Protein AF-A0A3M2G146-F1 (afdb_monomer_lite)

Secondary structure (DSSP, 8-state):
-------PPPPP----PPPPGGGG-B--SSTTTEESSSPPTT-EEEEEEEEETT--EEEEEEEE-GGGS-EEEE-EEEEE-SSEEEEEEEEE--SSEEEEEEEEEETT--EEEEETTEEESSPPPGGGSEEEETT----GGGGG--EEEE-GGGT----GGGSPPTTS-EETTEE-EE--TTPPPPPHHHHTT-EE----HHHHHHTHHHHHHTT--EEEEPP-EEESSSS--SEEEEEEE-TTT--HHHHHHHHHHHSSSSS--

pLDDT: mean 90.28, std 15.21, range [35.62, 98.62]

Structure (mmCIF, N/CA/C/O backbone):
data_AF-A0A3M2G146-F1
#
_entry.id   AF-A0A3M2G146-F1
#
loop_
_atom_site.group_PDB
_atom_site.id
_atom_site.type_symbol
_atom_site.label_atom_id
_atom_site.label_alt_id
_atom_site.label_comp_id
_atom_site.label_asym_id
_atom_site.label_entity_id
_atom_site.label_seq_id
_atom_site.pdbx_PDB_ins_code
_atom_site.Cartn_x
_atom_site.Cartn_y
_atom_site.Cartn_z
_atom_site.occupancy
_atom_site.B_iso_or_equiv
_atom_site.auth_seq_id
_atom_site.auth_comp_id
_atom_site.auth_asym_id
_atom_site.auth_atom_id
_atom_site.pdbx_PDB_model_num
ATOM 1 N N . MET A 1 1 ? 59.785 40.765 17.210 1.00 40.88 1 MET A N 1
ATOM 2 C CA . MET A 1 1 ? 58.833 39.646 17.055 1.00 40.88 1 MET A CA 1
ATOM 3 C C . MET A 1 1 ? 57.783 40.072 16.038 1.00 40.88 1 MET A C 1
ATOM 5 O O . MET A 1 1 ? 57.013 40.965 16.369 1.00 40.88 1 MET A O 1
ATOM 9 N N . PRO A 1 2 ? 57.810 39.574 14.790 1.00 36.84 2 PRO A N 1
ATOM 10 C CA . PRO A 1 2 ? 56.813 39.933 13.793 1.00 36.84 2 PRO A CA 1
ATOM 11 C C . PRO A 1 2 ? 55.576 39.032 13.904 1.00 36.84 2 PRO A C 1
ATOM 13 O O . PRO A 1 2 ? 55.667 37.846 14.211 1.00 36.84 2 PRO A O 1
ATOM 16 N N . CYS A 1 3 ? 54.428 39.664 13.692 1.00 35.62 3 CYS A N 1
ATOM 17 C CA . CYS A 1 3 ? 53.078 39.127 13.779 1.00 35.62 3 CYS A CA 1
ATOM 18 C C . CYS A 1 3 ? 52.844 38.040 12.712 1.00 35.62 3 CYS A C 1
ATOM 20 O O . CYS A 1 3 ? 53.035 38.298 11.525 1.00 35.62 3 CYS A O 1
ATOM 22 N N . LEU A 1 4 ? 52.445 36.834 13.129 1.00 38.00 4 LEU A N 1
ATOM 23 C CA . LEU A 1 4 ? 52.012 35.756 12.236 1.00 38.00 4 LEU A CA 1
ATOM 24 C C . LEU A 1 4 ? 50.604 36.074 11.717 1.00 38.00 4 LEU A C 1
ATOM 26 O O . LEU A 1 4 ? 49.629 36.020 12.465 1.00 38.00 4 LEU A O 1
ATOM 30 N N . THR A 1 5 ? 50.496 36.408 10.435 1.00 42.22 5 THR A N 1
ATOM 31 C CA . THR A 1 5 ? 49.223 36.525 9.722 1.00 42.22 5 THR A CA 1
ATOM 32 C C . THR A 1 5 ? 48.642 35.137 9.465 1.00 42.22 5 THR A C 1
ATOM 34 O O . THR A 1 5 ? 49.233 34.308 8.776 1.00 42.22 5 THR A O 1
ATOM 37 N N . PHE A 1 6 ? 47.461 34.885 10.024 1.00 35.84 6 PHE A N 1
ATOM 38 C CA . PHE A 1 6 ? 46.669 33.690 9.754 1.00 35.84 6 PHE A CA 1
ATOM 39 C C . PHE A 1 6 ? 46.060 33.820 8.349 1.00 35.84 6 PHE A C 1
ATOM 41 O O . PHE A 1 6 ? 45.216 34.684 8.117 1.00 35.84 6 PHE A O 1
ATOM 48 N N . ILE A 1 7 ? 46.509 32.999 7.398 1.00 43.56 7 ILE A N 1
ATOM 49 C CA . ILE A 1 7 ? 45.882 32.884 6.075 1.00 43.56 7 ILE A CA 1
ATOM 50 C C . ILE A 1 7 ? 44.809 31.792 6.195 1.00 43.56 7 ILE A C 1
ATOM 52 O O . ILE A 1 7 ? 45.167 30.644 6.469 1.00 43.56 7 ILE A O 1
ATOM 56 N N . PRO A 1 8 ? 43.508 32.097 6.041 1.00 41.12 8 PRO A N 1
ATOM 57 C CA . PRO A 1 8 ? 42.482 31.062 6.049 1.00 41.12 8 PRO A CA 1
ATOM 58 C C . PRO A 1 8 ? 42.647 30.147 4.822 1.00 41.12 8 PRO A C 1
ATOM 60 O O . PRO A 1 8 ? 43.054 30.620 3.756 1.00 41.12 8 PRO A O 1
ATOM 63 N N . PRO A 1 9 ? 42.344 28.841 4.939 1.00 41.19 9 PRO A N 1
ATOM 64 C CA . PRO A 1 9 ? 42.427 27.926 3.809 1.00 41.19 9 PRO A CA 1
ATOM 65 C C . PRO A 1 9 ? 41.456 28.366 2.707 1.00 41.19 9 PRO A C 1
ATOM 67 O O . PRO A 1 9 ? 40.337 28.802 2.982 1.00 41.19 9 PRO A O 1
ATOM 70 N N . SER A 1 10 ? 41.889 28.254 1.448 1.00 44.00 10 SER A N 1
ATOM 71 C CA . SER A 1 10 ? 41.046 28.539 0.285 1.00 44.00 10 SER A CA 1
ATOM 72 C C . SER A 1 10 ? 39.760 27.705 0.338 1.00 44.00 10 SER A C 1
ATOM 74 O O . SER A 1 10 ? 39.849 26.524 0.696 1.00 44.00 10 SER A O 1
ATOM 76 N N . PRO A 1 11 ? 38.595 28.240 -0.070 1.00 45.38 11 PRO A N 1
ATOM 77 C CA . PRO A 1 11 ? 37.377 27.447 -0.146 1.00 45.38 11 PRO A CA 1
ATOM 78 C C . PRO A 1 11 ? 37.616 26.251 -1.073 1.00 45.38 11 PRO A C 1
ATOM 80 O O . PRO A 1 11 ? 38.011 26.410 -2.231 1.00 45.38 11 PRO A O 1
ATOM 83 N N . GLN A 1 12 ? 37.437 25.047 -0.526 1.00 44.09 12 GLN A N 1
ATOM 84 C CA . GLN A 1 12 ? 37.507 23.800 -1.275 1.00 44.09 12 GLN A CA 1
ATOM 85 C C . GLN A 1 12 ? 36.579 23.915 -2.487 1.00 44.09 12 GLN A C 1
ATOM 87 O O . GLN A 1 12 ? 35.397 24.232 -2.345 1.00 44.09 12 GLN A O 1
ATOM 92 N N . ARG A 1 13 ? 37.121 23.686 -3.689 1.00 43.44 13 ARG A N 1
ATOM 93 C CA . ARG A 1 13 ? 36.307 23.545 -4.897 1.00 43.44 13 ARG A CA 1
ATOM 94 C C . ARG A 1 13 ? 35.299 22.432 -4.633 1.00 43.44 13 ARG A C 1
ATOM 96 O O . ARG A 1 13 ? 35.692 21.280 -4.468 1.00 43.44 13 ARG A O 1
ATOM 103 N N . VAL A 1 14 ? 34.016 22.776 -4.606 1.00 42.91 14 VAL A N 1
ATOM 104 C CA . VAL A 1 14 ? 32.939 21.795 -4.720 1.00 42.91 14 VAL A CA 1
ATOM 105 C C . VAL A 1 14 ? 33.124 21.137 -6.082 1.00 42.91 14 VAL A C 1
ATOM 107 O O . VAL A 1 14 ? 32.835 21.744 -7.116 1.00 42.91 14 VAL A O 1
ATOM 110 N N . ASN A 1 15 ? 33.696 19.933 -6.079 1.00 40.03 15 ASN A N 1
ATOM 111 C CA . ASN A 1 15 ? 33.812 19.090 -7.257 1.00 40.03 15 ASN A CA 1
ATOM 112 C C . ASN A 1 15 ? 32.382 18.789 -7.714 1.00 40.03 15 ASN A C 1
ATOM 114 O O . ASN A 1 15 ? 31.724 17.901 -7.179 1.00 40.03 15 ASN A O 1
ATOM 118 N N . HIS A 1 16 ? 31.882 19.557 -8.680 1.00 45.59 16 HIS A N 1
ATOM 119 C CA . HIS A 1 16 ? 30.722 19.160 -9.460 1.00 45.59 16 HIS A CA 1
ATOM 120 C C . HIS A 1 16 ? 31.194 17.991 -10.323 1.00 45.59 16 HIS A C 1
ATOM 122 O O . HIS A 1 16 ? 31.612 18.183 -11.464 1.00 45.59 16 HIS A O 1
ATOM 128 N N . MET A 1 17 ? 31.249 16.790 -9.738 1.00 48.72 17 MET A N 1
ATOM 129 C CA . MET A 1 17 ? 31.474 15.582 -10.517 1.00 48.72 17 MET A CA 1
ATOM 130 C C . MET A 1 17 ? 30.338 15.515 -11.529 1.00 48.72 17 MET A C 1
ATOM 132 O O . MET A 1 17 ? 29.168 15.461 -11.150 1.00 48.72 17 MET A O 1
ATOM 136 N N . ILE A 1 18 ? 30.690 15.579 -12.812 1.00 52.31 18 ILE A N 1
ATOM 137 C CA . ILE A 1 18 ? 29.763 15.258 -13.893 1.00 52.31 18 ILE A CA 1
ATOM 138 C C . ILE A 1 18 ? 29.182 13.880 -13.544 1.00 52.31 18 ILE A C 1
ATOM 140 O O . ILE A 1 18 ? 29.972 12.978 -13.246 1.00 52.31 18 ILE A O 1
ATOM 144 N N . PRO A 1 19 ? 27.848 13.706 -13.513 1.00 60.34 19 PRO A N 1
ATOM 145 C CA . PRO A 1 19 ? 27.266 12.405 -13.229 1.00 60.34 19 PRO A CA 1
ATOM 146 C C . PRO A 1 19 ? 27.853 11.393 -14.208 1.00 60.34 19 PRO A C 1
ATOM 148 O O . PRO A 1 19 ? 27.794 11.596 -15.422 1.00 60.34 19 PRO A O 1
ATOM 151 N N . THR A 1 20 ? 28.462 10.329 -13.692 1.00 82.69 20 THR A N 1
ATOM 152 C CA . THR A 1 20 ? 28.947 9.254 -14.550 1.00 82.69 20 THR A CA 1
ATOM 153 C C . THR A 1 20 ? 27.742 8.606 -15.236 1.00 82.69 20 THR A C 1
ATOM 155 O O . THR A 1 20 ? 26.632 8.620 -14.696 1.00 82.69 20 THR A O 1
ATOM 158 N N . TRP A 1 21 ? 27.919 8.070 -16.445 1.00 89.69 21 TRP A N 1
ATOM 159 C CA . TRP A 1 21 ? 26.802 7.531 -17.231 1.00 89.69 21 TRP A CA 1
ATOM 160 C C . TRP A 1 21 ? 26.033 6.431 -16.477 1.00 89.69 21 TRP A C 1
ATOM 162 O O . TRP A 1 21 ? 24.834 6.277 -16.690 1.00 89.69 21 TRP A O 1
ATOM 172 N N . GLN A 1 22 ? 26.662 5.728 -15.529 1.00 92.19 22 GLN A N 1
ATOM 173 C CA . GLN A 1 22 ? 25.999 4.736 -14.679 1.00 92.19 22 GLN A CA 1
ATOM 174 C C . GLN A 1 22 ? 24.835 5.333 -13.874 1.00 92.19 22 GLN A C 1
ATOM 176 O O . GLN A 1 22 ? 23.822 4.668 -13.693 1.00 92.19 22 GLN A O 1
ATOM 181 N N . ASN A 1 23 ? 24.928 6.601 -13.457 1.00 89.38 23 ASN A N 1
ATOM 182 C CA . ASN A 1 23 ? 23.860 7.292 -12.723 1.00 89.38 23 ASN A CA 1
ATOM 183 C C . ASN A 1 23 ? 22.650 7.639 -13.607 1.00 89.38 23 ASN A C 1
ATOM 185 O O . ASN A 1 23 ? 21.631 8.099 -13.101 1.00 89.38 23 ASN A O 1
ATOM 189 N N . SER A 1 24 ? 22.773 7.471 -14.926 1.00 93.50 24 SER A N 1
ATOM 190 C CA . SER A 1 24 ? 21.685 7.700 -15.879 1.00 93.50 24 SER A CA 1
ATOM 191 C C . SER A 1 24 ? 20.877 6.448 -16.200 1.00 93.50 24 SER A C 1
ATOM 193 O O . SER A 1 24 ? 19.801 6.573 -16.786 1.00 93.50 24 SER A O 1
ATOM 195 N N . LEU A 1 25 ? 21.387 5.268 -15.820 1.00 96.62 25 LEU A N 1
ATOM 196 C CA . LEU A 1 25 ? 20.684 4.002 -15.980 1.00 96.62 25 LEU A CA 1
ATOM 197 C C . LEU A 1 25 ? 19.412 4.019 -15.142 1.00 96.62 25 LEU A C 1
ATOM 199 O O . LEU A 1 25 ? 19.463 4.223 -13.928 1.00 96.62 25 LEU A O 1
ATOM 203 N N . HIS A 1 26 ? 18.274 3.798 -15.793 1.00 97.50 26 HIS A N 1
ATOM 204 C CA . HIS A 1 26 ? 16.996 3.720 -15.098 1.00 97.50 26 HIS A CA 1
ATOM 205 C C . HIS A 1 26 ? 16.034 2.766 -15.792 1.00 97.50 26 HIS A C 1
ATOM 207 O O . HIS A 1 26 ? 15.793 2.870 -16.997 1.00 97.50 26 HIS A O 1
ATOM 213 N N . SER A 1 27 ? 15.454 1.885 -14.989 1.00 97.94 27 SER A N 1
ATOM 214 C CA . SER A 1 27 ? 14.303 1.046 -15.302 1.00 97.94 27 SER A CA 1
ATOM 215 C C . SER A 1 27 ? 13.540 0.799 -13.999 1.00 97.94 27 SER A C 1
ATOM 217 O O . SER A 1 27 ? 14.151 0.757 -12.931 1.00 97.94 27 SER A O 1
ATOM 219 N N . ASP A 1 28 ? 12.220 0.667 -14.062 1.00 95.88 28 ASP A N 1
ATOM 220 C CA . ASP A 1 28 ? 11.374 0.345 -12.912 1.00 95.88 28 ASP A CA 1
ATOM 221 C C . ASP A 1 28 ? 10.089 -0.379 -13.362 1.00 95.88 28 ASP A C 1
ATOM 223 O O . ASP A 1 28 ? 9.921 -0.702 -14.536 1.00 95.88 28 ASP A O 1
ATOM 227 N N . GLY A 1 29 ? 9.184 -0.667 -12.422 1.00 92.69 29 GLY A N 1
ATOM 228 C CA . GLY A 1 29 ? 7.915 -1.354 -12.696 1.00 92.69 29 GLY A CA 1
ATOM 229 C C . GLY A 1 29 ? 6.771 -0.451 -13.178 1.00 92.69 29 GLY A C 1
ATOM 230 O O . GLY A 1 29 ? 5.620 -0.886 -13.185 1.00 92.69 29 GLY A O 1
ATOM 231 N N . THR A 1 30 ? 7.028 0.817 -13.510 1.00 93.69 30 THR A N 1
ATOM 232 C CA . THR A 1 30 ? 5.987 1.728 -14.012 1.00 93.69 30 THR A CA 1
ATOM 233 C C . THR A 1 30 ? 5.671 1.457 -15.481 1.00 93.69 30 THR A C 1
ATOM 235 O O . THR A 1 30 ? 6.476 0.887 -16.214 1.00 93.69 30 THR A O 1
ATOM 238 N N . SER A 1 31 ? 4.521 1.950 -15.954 1.00 93.88 31 SER A N 1
ATOM 239 C CA . SER A 1 31 ? 4.095 1.799 -17.358 1.00 93.88 31 SER A CA 1
ATOM 240 C C . SER A 1 31 ? 5.032 2.460 -18.371 1.00 93.88 31 SER A C 1
ATOM 242 O O . SER A 1 31 ? 4.944 2.196 -19.571 1.00 93.88 31 SER A O 1
ATOM 244 N N . LEU A 1 32 ? 5.937 3.325 -17.905 1.00 95.62 32 LEU A N 1
ATOM 245 C CA . LEU A 1 32 ? 6.963 3.928 -18.741 1.00 95.62 32 LEU A CA 1
ATOM 246 C C . LEU A 1 32 ? 8.051 2.913 -19.127 1.00 95.62 32 LEU A C 1
ATOM 248 O O . LEU A 1 32 ? 8.561 2.982 -20.246 1.00 95.62 32 LEU A O 1
ATOM 252 N N . PHE A 1 33 ? 8.374 1.972 -18.233 1.00 97.44 33 PHE A N 1
ATOM 253 C CA . PHE A 1 33 ? 9.481 1.023 -18.384 1.00 97.44 33 PHE A CA 1
ATOM 254 C C . PHE A 1 33 ? 9.047 -0.436 -18.518 1.00 97.44 33 PHE A C 1
ATOM 256 O O . PHE A 1 33 ? 9.830 -1.239 -19.014 1.00 97.44 33 PHE A O 1
ATOM 263 N N . LEU A 1 34 ? 7.821 -0.775 -18.129 1.00 96.94 34 LEU A N 1
ATOM 264 C CA . LEU A 1 34 ? 7.294 -2.131 -18.175 1.00 96.94 34 LEU A CA 1
ATOM 265 C C . LEU A 1 34 ? 5.863 -2.109 -18.716 1.00 96.94 34 LEU A C 1
ATOM 267 O O . LEU A 1 34 ? 5.025 -1.364 -18.216 1.00 96.94 34 LEU A O 1
ATOM 271 N N . SER A 1 35 ? 5.572 -2.899 -19.750 1.00 96.56 35 SER A N 1
ATOM 272 C CA . SER A 1 35 ? 4.235 -2.953 -20.350 1.00 96.56 35 SER A CA 1
ATOM 273 C C . SER A 1 35 ? 3.904 -4.351 -20.886 1.00 96.56 35 SER A C 1
ATOM 275 O O . SER A 1 35 ? 4.727 -4.904 -21.613 1.00 96.56 35 SER A O 1
ATOM 277 N N . PRO A 1 36 ? 2.719 -4.913 -20.579 1.00 95.25 36 PRO A N 1
ATOM 278 C CA . PRO A 1 36 ? 1.695 -4.368 -19.679 1.00 95.25 36 PRO A CA 1
ATOM 279 C C . PRO A 1 36 ? 2.118 -4.440 -18.197 1.00 95.25 36 PRO A C 1
ATOM 281 O O . PRO A 1 36 ? 2.906 -5.295 -17.816 1.00 95.25 36 PRO A O 1
ATOM 284 N N . ASN A 1 37 ? 1.575 -3.562 -17.341 1.00 90.06 37 ASN A N 1
ATOM 285 C CA . ASN A 1 37 ? 1.919 -3.503 -15.905 1.00 90.06 37 ASN A CA 1
ATOM 286 C C . ASN A 1 37 ? 1.415 -4.705 -15.088 1.00 90.06 37 ASN A C 1
ATOM 288 O O . ASN A 1 37 ? 1.929 -4.967 -14.003 1.00 90.06 37 ASN A O 1
ATOM 292 N N . TYR A 1 38 ? 0.393 -5.403 -15.590 1.00 91.81 38 TYR A N 1
ATOM 293 C CA . TYR A 1 38 ? -0.236 -6.564 -14.951 1.00 91.81 38 TYR A CA 1
ATOM 294 C C . TYR A 1 38 ? -0.350 -7.716 -15.958 1.00 91.81 38 TYR A C 1
ATOM 296 O O . TYR A 1 38 ? -1.459 -8.056 -16.381 1.00 91.81 38 TYR A O 1
ATOM 304 N N . PRO A 1 39 ? 0.791 -8.261 -16.407 1.00 95.81 39 PRO A N 1
ATOM 305 C CA . PRO A 1 39 ? 0.821 -9.267 -17.457 1.00 95.81 39 PRO A CA 1
ATOM 306 C C . PRO A 1 39 ? 0.248 -10.603 -16.979 1.00 95.81 39 PRO A C 1
ATOM 308 O O . PRO A 1 39 ? 0.295 -10.935 -15.791 1.00 95.81 39 PRO A O 1
ATOM 311 N N . GLN A 1 40 ? -0.275 -11.389 -17.912 1.00 96.56 40 GLN A N 1
ATOM 312 C CA . GLN A 1 40 ? -0.705 -12.766 -17.676 1.00 96.56 40 GLN A CA 1
ATOM 313 C C . GLN A 1 40 ? 0.417 -13.764 -17.979 1.00 96.56 40 GLN A C 1
ATOM 315 O O . GLN A 1 40 ? 1.392 -13.461 -18.668 1.00 96.56 40 GLN A O 1
ATOM 320 N N . LEU A 1 41 ? 0.284 -14.981 -17.446 1.00 96.12 41 LEU A N 1
ATOM 321 C CA . LEU A 1 41 ? 1.220 -16.061 -17.751 1.00 96.12 41 LEU A CA 1
ATOM 322 C C . LEU A 1 41 ? 1.181 -16.364 -19.256 1.00 96.12 41 LEU A C 1
ATOM 324 O O . LEU A 1 41 ? 0.105 -16.515 -19.835 1.00 96.12 41 LEU A O 1
ATOM 328 N N . GLY A 1 42 ? 2.355 -16.471 -19.870 1.00 95.25 42 GLY A N 1
ATOM 329 C CA . GLY A 1 42 ? 2.519 -16.703 -21.299 1.00 95.25 42 GLY A CA 1
ATOM 330 C C . GLY A 1 42 ? 2.423 -15.448 -22.168 1.00 95.25 42 GLY A C 1
ATOM 331 O O . GLY A 1 42 ? 2.566 -15.582 -23.380 1.00 95.25 42 GLY A O 1
ATOM 332 N N . GLU A 1 43 ? 2.205 -14.254 -21.611 1.00 96.75 43 GLU A N 1
ATOM 333 C CA . GLU A 1 43 ? 2.283 -12.999 -22.370 1.00 96.75 43 GLU A CA 1
ATOM 334 C C . GLU A 1 43 ? 3.733 -12.540 -22.570 1.00 96.75 43 GLU A C 1
ATOM 336 O O . GLU A 1 43 ? 4.628 -12.871 -21.786 1.00 96.75 43 GLU A O 1
ATOM 341 N N . ASP A 1 44 ? 3.952 -11.761 -23.629 1.00 97.12 44 ASP A N 1
ATOM 342 C CA . ASP A 1 44 ? 5.187 -11.006 -23.820 1.00 97.12 44 ASP A CA 1
ATOM 343 C C . ASP A 1 44 ? 5.085 -9.669 -23.078 1.00 97.12 44 ASP A C 1
ATOM 345 O O . ASP A 1 44 ? 4.081 -8.960 -23.171 1.00 97.12 44 ASP A O 1
ATOM 349 N N . VAL A 1 45 ? 6.140 -9.319 -22.344 1.00 97.88 45 VAL A N 1
ATOM 350 C CA . VAL A 1 45 ? 6.250 -8.061 -21.604 1.00 97.88 45 VAL A CA 1
ATOM 351 C C . VAL A 1 45 ? 7.391 -7.246 -22.170 1.00 97.88 45 VAL A C 1
ATOM 353 O O . VAL A 1 45 ? 8.543 -7.680 -22.177 1.00 97.88 45 VAL A O 1
ATOM 356 N N . THR A 1 46 ? 7.082 -6.034 -22.611 1.00 98.31 46 THR A N 1
ATOM 357 C CA . THR A 1 46 ? 8.093 -5.056 -22.988 1.00 98.31 46 THR A CA 1
ATOM 358 C C . THR A 1 46 ? 8.756 -4.508 -21.732 1.00 98.31 46 THR A C 1
ATOM 360 O O . THR A 1 46 ? 8.090 -3.900 -20.893 1.00 98.31 46 THR A O 1
ATOM 363 N N . VAL A 1 47 ? 10.077 -4.648 -21.642 1.00 98.38 47 VAL A N 1
ATOM 364 C CA . VAL A 1 47 ? 10.904 -3.954 -20.651 1.00 98.38 47 VAL A CA 1
ATOM 365 C C . VAL A 1 47 ? 11.771 -2.910 -21.337 1.00 98.38 47 VAL A C 1
ATOM 367 O O . VAL A 1 47 ? 12.272 -3.126 -22.444 1.00 98.38 47 VAL A O 1
ATOM 370 N N . LYS A 1 48 ? 11.965 -1.771 -20.675 1.00 98.44 48 LYS A N 1
ATOM 371 C CA . LYS A 1 48 ? 12.768 -0.661 -21.185 1.00 98.44 48 LYS A CA 1
ATOM 372 C C . LYS A 1 48 ? 13.844 -0.245 -20.203 1.00 98.44 48 LYS A C 1
ATOM 374 O O . LYS A 1 48 ? 13.690 -0.369 -18.989 1.00 98.44 48 LYS A O 1
ATOM 379 N N . LEU A 1 49 ? 14.909 0.315 -20.753 1.00 98.50 49 LEU A N 1
ATOM 380 C CA . LEU A 1 49 ? 16.007 0.931 -20.025 1.00 98.50 49 LEU A CA 1
ATOM 381 C C . LEU A 1 49 ? 16.298 2.280 -20.674 1.00 98.50 49 LEU A C 1
ATOM 383 O O . LEU A 1 49 ? 16.367 2.365 -21.899 1.00 98.50 49 LEU A O 1
ATOM 387 N N . ARG A 1 50 ? 16.496 3.325 -19.871 1.00 97.56 50 ARG A N 1
ATOM 388 C CA . ARG A 1 50 ? 17.093 4.573 -20.364 1.00 97.56 50 ARG A CA 1
ATOM 389 C C . ARG A 1 50 ? 18.525 4.723 -19.872 1.00 97.56 50 ARG A C 1
ATOM 391 O O . ARG A 1 50 ? 18.852 4.273 -18.776 1.00 97.56 50 ARG A O 1
ATOM 398 N N . VAL A 1 51 ? 19.344 5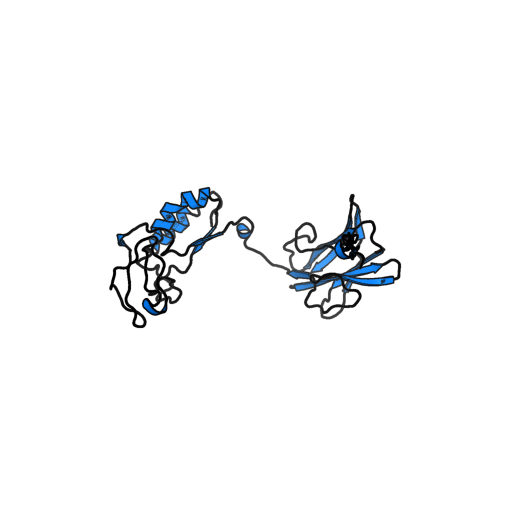.393 -20.672 1.00 97.06 51 VAL A N 1
ATOM 399 C CA . VAL A 1 51 ? 20.740 5.744 -20.379 1.00 97.06 51 VAL A CA 1
ATOM 400 C C . VAL A 1 51 ? 21.069 7.067 -21.082 1.00 97.06 51 VAL A C 1
ATOM 402 O O . VAL A 1 51 ? 20.429 7.404 -22.072 1.00 97.06 51 VAL A O 1
ATOM 405 N N . PHE A 1 52 ? 21.999 7.885 -20.585 1.00 95.81 52 PHE A N 1
ATOM 406 C CA . PHE A 1 52 ? 22.377 9.141 -21.248 1.00 95.81 52 PHE A CA 1
ATOM 407 C C . PHE A 1 52 ? 22.828 8.893 -22.678 1.00 95.81 52 PHE A C 1
ATOM 409 O O . PHE A 1 52 ? 23.647 8.024 -22.893 1.00 95.81 52 PHE A O 1
ATOM 416 N N . LYS A 1 53 ? 22.442 9.722 -23.644 1.00 93.94 53 LYS A N 1
ATOM 417 C CA . LYS A 1 53 ? 22.884 9.566 -25.044 1.00 93.94 53 LYS A CA 1
ATOM 418 C C . LYS A 1 53 ? 24.401 9.678 -25.272 1.00 93.94 53 LYS A C 1
ATOM 420 O O . LYS A 1 53 ? 24.893 9.383 -26.348 1.00 93.94 53 LYS A O 1
ATOM 425 N N . THR A 1 54 ? 25.146 10.188 -24.291 1.00 92.38 54 THR A N 1
ATOM 426 C CA . THR A 1 54 ? 26.615 10.315 -24.328 1.00 92.38 54 THR A CA 1
ATOM 427 C C . THR A 1 54 ? 27.314 9.164 -23.599 1.00 92.38 54 THR A C 1
ATOM 429 O O . THR A 1 54 ? 28.443 9.322 -23.137 1.00 92.38 54 THR A O 1
ATOM 432 N N . ASN A 1 55 ? 26.609 8.054 -23.382 1.00 93.75 55 ASN A N 1
ATOM 433 C CA . ASN A 1 55 ? 27.130 6.870 -22.714 1.00 93.75 55 ASN A CA 1
ATOM 434 C C . ASN A 1 55 ? 28.071 6.068 -23.643 1.00 93.75 55 ASN A C 1
ATOM 436 O O . ASN A 1 55 ? 27.980 6.215 -24.859 1.00 93.75 55 ASN A O 1
ATOM 440 N N . PRO A 1 56 ? 28.967 5.228 -23.093 1.00 95.00 56 PRO A N 1
ATOM 441 C CA . PRO A 1 56 ? 29.875 4.394 -23.884 1.00 95.00 56 PRO A CA 1
ATOM 442 C C . PRO A 1 56 ? 29.283 3.022 -24.260 1.00 95.00 56 PRO A C 1
ATOM 444 O O . PRO A 1 56 ? 29.997 2.184 -24.802 1.00 95.00 56 PRO A O 1
ATOM 447 N N . ILE A 1 57 ? 28.020 2.742 -23.924 1.00 95.62 57 ILE A N 1
ATOM 448 C CA . ILE A 1 57 ? 27.382 1.439 -24.129 1.00 95.62 57 ILE A CA 1
ATOM 449 C C . ILE A 1 57 ? 26.958 1.296 -25.583 1.00 95.62 57 ILE A C 1
ATOM 451 O O . ILE A 1 57 ? 26.207 2.112 -26.111 1.00 95.62 57 ILE A O 1
ATOM 455 N N . TRP A 1 58 ? 27.403 0.217 -26.218 1.00 94.44 58 TRP A N 1
ATOM 456 C CA . TRP A 1 58 ? 27.022 -0.102 -27.596 1.00 94.44 58 TRP A CA 1
ATOM 457 C C . TRP A 1 58 ? 26.081 -1.308 -27.681 1.00 94.44 58 TRP A C 1
ATOM 459 O O . TRP A 1 58 ? 25.425 -1.497 -28.707 1.00 94.44 58 TRP A O 1
ATOM 469 N N . ARG A 1 59 ? 25.986 -2.116 -26.615 1.00 96.81 59 ARG A N 1
ATOM 470 C CA . ARG A 1 59 ? 25.092 -3.275 -26.552 1.00 96.81 59 ARG A CA 1
ATOM 471 C C . ARG A 1 59 ? 24.429 -3.405 -25.192 1.00 96.81 59 ARG A C 1
ATOM 473 O O . ARG A 1 59 ? 25.089 -3.309 -24.159 1.00 96.81 59 ARG A O 1
ATOM 480 N N . ILE A 1 60 ? 23.130 -3.690 -25.213 1.00 98.31 60 ILE A N 1
ATOM 481 C CA . ILE A 1 60 ? 22.342 -4.008 -24.025 1.00 98.31 60 ILE A CA 1
ATOM 482 C C . ILE A 1 60 ? 21.522 -5.261 -24.315 1.00 98.31 60 ILE A C 1
ATOM 484 O O . ILE A 1 60 ? 20.941 -5.395 -25.391 1.00 98.31 60 ILE A O 1
ATOM 488 N N . TRP A 1 61 ? 21.463 -6.172 -23.354 1.00 98.25 61 TRP A N 1
ATOM 489 C CA . TRP A 1 61 ? 20.571 -7.322 -23.389 1.00 98.25 61 TRP A CA 1
ATOM 490 C C . TRP A 1 61 ? 20.017 -7.603 -21.998 1.00 98.25 61 TRP A C 1
ATOM 492 O O . TRP A 1 61 ? 20.579 -7.194 -20.984 1.00 98.25 61 TRP A O 1
ATOM 502 N N . VAL A 1 62 ? 18.893 -8.299 -21.935 1.00 98.44 62 VAL A N 1
ATOM 503 C CA . VAL A 1 62 ? 18.283 -8.721 -20.679 1.00 98.44 62 VAL A CA 1
ATOM 504 C C . VAL A 1 62 ? 18.612 -10.180 -20.432 1.00 98.44 62 VAL A C 1
ATOM 506 O O . VAL A 1 62 ? 18.472 -11.003 -21.330 1.00 98.44 62 VAL A O 1
ATOM 509 N N . ARG A 1 63 ? 19.033 -10.508 -19.211 1.00 97.50 63 ARG A N 1
ATOM 510 C CA . ARG A 1 63 ? 19.143 -11.887 -18.728 1.00 97.50 63 ARG A CA 1
ATOM 511 C C . ARG A 1 63 ? 17.920 -12.219 -17.887 1.00 97.50 63 ARG A C 1
ATOM 513 O O . ARG A 1 63 ? 17.600 -11.477 -16.963 1.00 97.50 63 ARG A O 1
ATOM 520 N N . THR A 1 64 ? 17.324 -13.368 -18.164 1.00 96.75 64 THR A N 1
ATOM 521 C CA . THR A 1 64 ? 16.373 -14.077 -17.296 1.00 96.75 64 THR A CA 1
ATOM 522 C C . THR A 1 64 ? 16.936 -15.459 -16.964 1.00 96.75 64 THR A C 1
ATOM 524 O O . THR A 1 64 ? 17.951 -15.855 -17.542 1.00 96.75 64 THR A O 1
ATOM 527 N N . ILE A 1 65 ? 16.311 -16.185 -16.034 1.00 93.81 65 ILE A N 1
ATOM 528 C CA . ILE A 1 65 ? 16.722 -17.548 -15.662 1.00 93.81 65 ILE A CA 1
ATOM 529 C C . ILE A 1 65 ? 15.499 -18.485 -15.618 1.00 93.81 65 ILE A C 1
ATOM 531 O O . ILE A 1 65 ? 15.080 -18.895 -14.530 1.00 93.81 65 ILE A O 1
ATOM 535 N N . PRO A 1 66 ? 14.851 -18.781 -16.759 1.00 90.50 66 PRO A N 1
ATOM 536 C CA . PRO A 1 66 ? 13.824 -19.816 -16.796 1.00 90.50 66 PRO A CA 1
ATOM 537 C C . PRO A 1 66 ? 14.447 -21.177 -16.453 1.00 90.50 66 PRO A C 1
ATOM 539 O O . PRO A 1 66 ? 15.522 -21.519 -16.940 1.00 90.50 66 PRO A O 1
ATOM 542 N N . ASP A 1 67 ? 13.791 -21.940 -15.577 1.00 86.56 67 ASP A N 1
ATOM 543 C CA . ASP A 1 67 ? 14.182 -23.310 -15.203 1.00 86.56 67 ASP A CA 1
ATOM 544 C C . ASP A 1 67 ? 15.654 -23.496 -14.767 1.00 86.56 67 ASP A C 1
ATOM 546 O O . ASP A 1 67 ? 16.218 -24.582 -14.878 1.00 86.56 67 ASP A O 1
ATOM 550 N N . GLY A 1 68 ? 16.276 -22.446 -14.218 1.00 87.69 68 GLY A N 1
ATOM 551 C CA . GLY A 1 68 ? 17.646 -22.490 -13.693 1.00 87.69 68 GLY A CA 1
ATOM 552 C C . GLY A 1 68 ? 18.751 -22.207 -14.716 1.00 87.69 68 GLY A C 1
ATOM 553 O O . GLY A 1 68 ? 19.915 -22.160 -14.323 1.00 87.69 68 GLY A O 1
ATOM 554 N N . GLU A 1 69 ? 18.413 -21.950 -15.981 1.00 91.69 69 GLU A N 1
ATOM 555 C CA . GLU A 1 69 ? 19.381 -21.672 -17.048 1.00 91.69 69 GLU A CA 1
ATOM 556 C C . GLU A 1 69 ? 19.232 -20.242 -17.591 1.00 91.69 69 GLU A C 1
ATOM 558 O O . GLU A 1 69 ? 18.114 -19.747 -17.739 1.00 91.69 69 GLU A O 1
ATOM 563 N N . PRO A 1 70 ? 20.336 -19.536 -17.897 1.00 93.62 70 PRO A N 1
ATOM 564 C CA . PRO A 1 70 ? 20.260 -18.168 -18.375 1.00 93.62 70 PRO A CA 1
ATOM 565 C C . PRO A 1 70 ? 19.704 -18.099 -19.802 1.00 93.62 70 PRO A C 1
ATOM 567 O O . PRO A 1 70 ? 20.227 -18.720 -20.727 1.00 93.62 70 PRO A O 1
ATOM 570 N N . LEU A 1 71 ? 18.701 -17.246 -19.989 1.00 95.75 71 LEU A N 1
ATOM 571 C CA . LEU A 1 71 ? 18.155 -16.876 -21.291 1.00 95.75 71 LEU A CA 1
ATOM 572 C C . LEU A 1 71 ? 18.356 -15.377 -21.525 1.00 95.75 71 LEU A C 1
ATOM 574 O O . LEU A 1 71 ? 18.102 -14.566 -20.629 1.00 95.75 71 LEU A O 1
ATOM 578 N N . PHE A 1 72 ? 18.817 -15.016 -22.724 1.00 97.44 72 PHE A N 1
ATOM 579 C CA . PHE A 1 72 ? 19.206 -13.650 -23.070 1.00 97.44 72 PHE A CA 1
ATOM 580 C C . PHE A 1 72 ? 18.340 -13.065 -24.187 1.00 97.44 72 PHE A C 1
ATOM 582 O O . PHE A 1 72 ? 18.080 -13.733 -25.184 1.00 97.44 72 PHE A O 1
ATOM 589 N N . TYR A 1 73 ? 17.967 -11.796 -24.034 1.00 98.12 73 TYR A N 1
ATOM 590 C CA . TYR A 1 73 ? 17.156 -11.036 -24.983 1.00 98.12 73 TYR A CA 1
ATOM 591 C C . TYR A 1 73 ? 17.891 -9.756 -25.382 1.00 98.12 73 TYR A C 1
ATOM 593 O O . TYR A 1 73 ? 18.074 -8.871 -24.544 1.00 98.12 73 TYR A O 1
ATOM 601 N N . ASP A 1 74 ? 18.342 -9.649 -26.632 1.00 98.38 74 ASP A N 1
ATOM 602 C CA . ASP A 1 74 ? 18.997 -8.431 -27.121 1.00 98.38 74 ASP A CA 1
ATOM 603 C C . ASP A 1 74 ? 18.011 -7.255 -27.133 1.00 98.38 74 ASP A C 1
ATOM 605 O O . ASP A 1 74 ? 16.887 -7.366 -27.622 1.00 98.38 74 ASP A O 1
ATOM 609 N N . MET A 1 75 ? 18.444 -6.106 -26.612 1.00 98.56 75 MET A N 1
ATOM 610 C CA . MET A 1 75 ? 17.649 -4.886 -26.649 1.00 98.56 75 MET A CA 1
ATOM 611 C C . MET A 1 75 ? 17.933 -4.085 -27.914 1.00 98.56 75 MET A C 1
ATOM 613 O O . MET A 1 75 ? 19.046 -4.056 -28.438 1.00 98.56 75 MET A O 1
ATOM 617 N N . THR A 1 76 ? 16.916 -3.361 -28.363 1.00 97.81 76 THR A N 1
ATOM 618 C CA . THR A 1 76 ? 17.004 -2.424 -29.484 1.00 97.81 76 THR A CA 1
ATOM 619 C C . THR A 1 76 ? 16.838 -0.995 -28.988 1.00 97.81 76 THR A C 1
ATOM 621 O O . THR A 1 76 ? 16.024 -0.733 -28.099 1.00 97.81 76 THR A O 1
ATOM 624 N N . CYS A 1 77 ? 17.608 -0.063 -29.551 1.00 96.25 77 CYS A N 1
ATOM 625 C CA . CYS A 1 77 ? 17.422 1.359 -29.284 1.00 96.25 77 CYS A CA 1
ATOM 626 C C . CYS A 1 77 ? 16.131 1.828 -29.974 1.00 96.25 77 CYS A C 1
ATOM 628 O O . CYS A 1 77 ? 16.027 1.820 -31.200 1.00 96.25 77 CYS A O 1
ATOM 630 N N . LEU A 1 78 ? 15.135 2.191 -29.169 1.00 93.56 78 LEU A N 1
ATOM 631 C CA . LEU A 1 78 ? 13.813 2.640 -29.596 1.00 93.56 78 LEU A CA 1
ATOM 632 C C . LEU A 1 78 ? 13.835 4.105 -30.043 1.00 93.56 78 LEU A C 1
ATOM 634 O O . LEU A 1 78 ? 13.229 4.457 -31.053 1.00 93.56 78 LEU A O 1
ATOM 638 N N . ALA A 1 79 ? 14.467 4.967 -29.244 1.00 93.06 79 ALA A N 1
ATOM 639 C CA . ALA A 1 79 ? 14.451 6.411 -29.443 1.00 93.06 79 ALA A CA 1
ATOM 640 C C . ALA A 1 79 ? 15.589 7.104 -28.688 1.00 93.06 79 ALA A C 1
ATOM 642 O O . ALA A 1 79 ? 16.080 6.610 -27.674 1.00 93.06 79 ALA A O 1
ATOM 643 N N . THR A 1 80 ? 15.925 8.312 -29.132 1.00 94.56 80 THR A N 1
ATOM 644 C CA . THR A 1 80 ? 16.831 9.225 -28.430 1.00 94.56 80 THR A CA 1
ATOM 645 C C . THR A 1 80 ? 16.126 10.562 -28.245 1.00 94.56 80 THR A C 1
ATOM 647 O O . THR A 1 80 ? 15.611 11.132 -29.208 1.00 94.56 80 THR A O 1
ATOM 650 N N . ASP A 1 81 ? 16.095 11.066 -27.015 1.00 93.12 81 ASP A N 1
ATOM 651 C CA . ASP A 1 81 ? 15.596 12.401 -26.696 1.00 93.12 81 ASP A CA 1
ATOM 652 C C . ASP A 1 81 ? 16.756 13.398 -26.489 1.00 93.12 81 ASP A C 1
ATOM 654 O O . ASP A 1 81 ? 17.900 13.172 -26.898 1.00 93.12 81 ASP A O 1
ATOM 658 N N . ALA A 1 82 ? 16.476 14.563 -25.899 1.00 93.31 82 ALA A N 1
ATOM 659 C CA . ALA A 1 82 ? 17.496 15.581 -25.668 1.00 93.31 82 ALA A CA 1
ATOM 660 C C . ALA A 1 82 ? 18.666 15.082 -24.792 1.00 93.31 82 ALA A C 1
ATOM 662 O O . ALA A 1 82 ? 19.790 15.570 -24.958 1.00 93.31 82 ALA A O 1
ATOM 663 N N . ILE A 1 83 ? 18.417 14.126 -23.892 1.00 94.31 83 ILE A N 1
ATOM 664 C CA . ILE A 1 83 ? 19.324 13.695 -22.822 1.00 94.31 83 ILE A CA 1
ATOM 665 C C . ILE A 1 83 ? 19.565 12.176 -22.850 1.00 94.31 83 ILE A C 1
ATOM 667 O O . ILE A 1 83 ? 20.695 11.752 -22.605 1.00 94.31 83 ILE A O 1
ATOM 671 N N . PHE A 1 84 ? 18.555 11.363 -23.162 1.00 96.62 84 PHE A N 1
ATOM 672 C CA . PHE A 1 84 ? 18.585 9.907 -23.014 1.00 96.62 84 PHE A CA 1
ATOM 673 C C . PHE A 1 84 ? 18.418 9.153 -24.333 1.00 96.62 84 PHE A C 1
ATOM 675 O O . PHE A 1 84 ? 17.710 9.584 -25.238 1.00 96.62 84 PHE A O 1
ATOM 682 N N . GLU A 1 85 ? 19.028 7.978 -24.392 1.00 96.94 85 GLU A N 1
ATOM 683 C CA . GLU A 1 85 ? 18.657 6.878 -25.271 1.00 96.94 85 GLU A CA 1
ATOM 684 C C . GLU A 1 85 ? 17.746 5.915 -24.519 1.00 96.94 85 GLU A C 1
ATOM 686 O O . GLU A 1 85 ? 17.967 5.610 -23.344 1.00 96.94 85 GLU A O 1
ATOM 691 N N . TRP A 1 86 ? 16.731 5.426 -25.218 1.00 98.00 86 TRP A N 1
ATOM 692 C CA . TRP A 1 86 ? 15.736 4.494 -24.717 1.00 98.00 86 TRP A CA 1
ATOM 693 C C . TRP A 1 86 ? 15.883 3.174 -25.449 1.00 98.00 86 TRP A C 1
ATOM 695 O O . TRP A 1 86 ? 15.773 3.120 -26.670 1.00 98.00 86 TRP A O 1
ATOM 705 N N . TRP A 1 87 ? 16.089 2.108 -24.692 1.00 98.56 87 TRP A N 1
ATOM 706 C CA . TRP A 1 87 ? 16.255 0.751 -25.185 1.00 98.56 87 TRP A CA 1
ATOM 707 C C . TRP A 1 87 ? 15.069 -0.096 -24.753 1.00 98.56 87 TRP A C 1
ATOM 709 O O . TRP A 1 87 ? 14.539 0.113 -23.661 1.00 98.56 87 TRP A O 1
ATOM 719 N N . GLN A 1 88 ? 14.668 -1.072 -25.568 1.00 98.44 88 GLN A N 1
ATOM 720 C CA . GLN A 1 88 ? 13.624 -2.026 -25.195 1.00 98.44 88 GLN A CA 1
ATOM 721 C C . GLN A 1 88 ? 13.878 -3.446 -25.712 1.00 98.44 88 GLN A C 1
ATOM 723 O O . GLN A 1 88 ? 14.556 -3.635 -26.722 1.00 98.44 88 GLN A O 1
ATOM 728 N N . THR A 1 89 ? 13.279 -4.423 -25.037 1.00 98.56 89 THR A N 1
ATOM 729 C CA . THR A 1 89 ? 13.082 -5.795 -25.527 1.00 98.56 89 THR A CA 1
ATOM 730 C C . THR A 1 89 ? 11.763 -6.346 -24.998 1.00 98.56 89 THR A C 1
ATOM 732 O O . THR A 1 89 ? 11.210 -5.819 -24.031 1.00 98.56 89 THR A O 1
ATOM 735 N N . GLU A 1 90 ? 11.276 -7.414 -25.614 1.00 98.19 90 GLU A N 1
ATOM 736 C CA . GLU A 1 90 ? 10.159 -8.213 -25.119 1.00 98.19 90 GLU A CA 1
ATOM 737 C C . GLU A 1 90 ? 10.694 -9.473 -24.430 1.00 98.19 90 GLU A C 1
ATOM 739 O O . GLU A 1 90 ? 11.650 -10.090 -24.905 1.00 98.19 90 GLU A O 1
ATOM 744 N N . ILE A 1 91 ? 10.108 -9.817 -23.284 1.00 97.25 91 ILE A N 1
ATOM 745 C CA . ILE A 1 91 ? 10.405 -11.022 -22.505 1.00 97.25 91 ILE A CA 1
ATOM 746 C C . ILE A 1 91 ? 9.127 -11.847 -22.426 1.00 97.25 91 ILE A C 1
ATOM 748 O O . ILE A 1 91 ? 8.096 -11.332 -21.992 1.00 97.25 91 ILE A O 1
ATOM 752 N N . ARG A 1 92 ? 9.202 -13.132 -22.767 1.00 94.88 92 ARG A N 1
ATOM 753 C CA . ARG A 1 92 ? 8.094 -14.066 -22.560 1.00 94.88 92 ARG A CA 1
ATOM 754 C C . ARG A 1 92 ? 7.994 -14.451 -21.081 1.00 94.88 92 ARG A C 1
ATOM 756 O O . ARG A 1 92 ? 8.983 -14.869 -20.476 1.00 94.88 92 ARG A O 1
ATOM 763 N N . LEU A 1 93 ? 6.805 -14.335 -20.488 1.00 94.81 93 LEU A N 1
ATOM 764 C CA . LEU A 1 93 ? 6.558 -14.790 -19.117 1.00 94.81 93 LEU A CA 1
ATOM 765 C C . LEU A 1 93 ? 6.183 -16.273 -19.060 1.00 94.81 93 LEU A C 1
ATOM 767 O O . LEU A 1 93 ? 5.007 -16.621 -18.985 1.00 94.81 93 LEU A O 1
ATOM 771 N N . ASP A 1 94 ? 7.185 -17.145 -19.031 1.00 92.00 94 ASP A N 1
ATOM 772 C CA . ASP A 1 94 ? 6.981 -18.601 -18.940 1.00 92.00 94 ASP A CA 1
ATOM 773 C C . ASP A 1 94 ? 6.791 -19.120 -17.501 1.00 92.00 94 ASP A C 1
ATOM 775 O O . ASP A 1 94 ? 6.471 -20.288 -17.289 1.00 92.00 94 ASP A O 1
ATOM 779 N N . ALA A 1 95 ? 6.944 -18.252 -16.496 1.00 93.19 95 ALA A N 1
ATOM 780 C CA . ALA A 1 95 ? 6.781 -18.586 -15.083 1.00 93.19 95 ALA A CA 1
ATOM 781 C C . ALA A 1 95 ? 5.966 -17.514 -14.329 1.00 93.19 95 ALA A C 1
ATOM 783 O O . ALA A 1 95 ? 5.971 -16.347 -14.727 1.00 93.19 95 ALA A O 1
ATOM 784 N N . PRO A 1 96 ? 5.311 -17.862 -13.199 1.00 94.62 96 PRO A N 1
ATOM 785 C CA . PRO A 1 96 ? 4.570 -16.897 -12.378 1.00 94.62 96 PRO A CA 1
ATOM 786 C C . PRO A 1 96 ? 5.416 -15.738 -11.835 1.00 94.62 96 PRO A C 1
ATOM 788 O O . PRO A 1 96 ? 4.892 -14.656 -11.581 1.00 94.62 96 PRO A O 1
ATOM 791 N N . LEU A 1 97 ? 6.716 -15.969 -11.642 1.00 94.81 97 LEU A N 1
ATOM 792 C CA . LEU A 1 97 ? 7.692 -14.968 -11.235 1.00 94.81 97 LEU A CA 1
ATOM 793 C C . LEU A 1 97 ? 8.899 -15.064 -12.166 1.00 94.81 97 LEU A C 1
ATOM 795 O O . LEU A 1 97 ? 9.591 -16.081 -12.173 1.00 94.81 97 LEU A O 1
ATOM 799 N N . VAL A 1 98 ? 9.166 -13.993 -12.906 1.00 95.50 98 VAL A N 1
ATOM 800 C CA . VAL A 1 98 ? 10.357 -13.863 -13.750 1.00 95.50 98 VAL A CA 1
ATOM 801 C C . VAL A 1 98 ? 11.275 -12.817 -13.137 1.00 95.50 98 VAL A C 1
ATOM 803 O O . VAL A 1 98 ? 10.900 -11.652 -12.995 1.00 95.50 98 VAL A O 1
ATOM 806 N N . ASN A 1 99 ? 12.483 -13.246 -12.771 1.00 96.06 99 ASN A N 1
ATOM 807 C CA . ASN A 1 99 ? 13.561 -12.342 -12.388 1.00 96.06 99 ASN A CA 1
ATOM 808 C C . ASN A 1 99 ? 14.356 -11.953 -13.637 1.00 96.06 99 ASN A C 1
ATOM 810 O O . ASN A 1 99 ? 14.630 -12.808 -14.486 1.00 96.06 99 ASN A O 1
ATOM 814 N N . TYR A 1 100 ? 14.738 -10.683 -13.742 1.00 97.62 100 TYR A N 1
ATOM 815 C CA . TYR A 1 100 ? 15.562 -10.208 -14.843 1.00 97.62 100 TYR A CA 1
ATOM 816 C C . TYR A 1 100 ? 16.544 -9.111 -14.431 1.00 97.62 100 TYR A C 1
ATOM 818 O O . TYR A 1 100 ? 16.327 -8.359 -13.478 1.00 97.62 100 TYR A O 1
ATOM 826 N N . ARG A 1 101 ? 17.626 -8.986 -15.198 1.00 97.94 101 ARG A N 1
ATOM 827 C CA . ARG A 1 101 ? 18.586 -7.880 -15.097 1.00 97.94 101 ARG A CA 1
ATOM 828 C C . ARG A 1 101 ? 19.059 -7.443 -16.470 1.00 97.94 101 ARG A C 1
ATOM 830 O O . ARG A 1 101 ? 19.087 -8.242 -17.407 1.00 97.94 101 ARG A O 1
ATOM 837 N N . PHE A 1 102 ? 19.494 -6.197 -16.562 1.00 98.56 102 PHE A N 1
ATOM 838 C CA . PHE A 1 102 ? 20.129 -5.678 -17.762 1.00 98.56 102 PHE A CA 1
ATOM 839 C C . PHE A 1 102 ? 21.624 -5.976 -17.717 1.00 98.56 102 PHE A C 1
ATOM 841 O O . PHE A 1 102 ? 22.279 -5.800 -16.689 1.00 98.56 102 PHE A O 1
ATOM 848 N N . LEU A 1 103 ? 22.155 -6.421 -18.842 1.00 98.25 103 LEU A N 1
ATOM 849 C CA . LEU A 1 103 ? 23.570 -6.613 -19.089 1.00 98.25 103 LEU A CA 1
ATOM 850 C C . LEU A 1 103 ? 23.981 -5.618 -20.167 1.00 98.25 103 LEU A C 1
ATOM 852 O O . LEU A 1 103 ? 23.289 -5.469 -21.174 1.00 98.25 103 LEU A O 1
ATOM 856 N N . LEU A 1 104 ? 25.074 -4.906 -19.924 1.00 97.94 104 LEU A N 1
ATOM 857 C CA . LEU A 1 104 ? 25.558 -3.845 -20.794 1.00 97.94 104 LEU A CA 1
ATOM 858 C C . LEU A 1 104 ? 27.019 -4.096 -21.146 1.00 97.94 104 LEU A C 1
ATOM 860 O O . LEU A 1 104 ? 27.789 -4.558 -20.304 1.00 97.94 104 LEU A O 1
ATOM 864 N N . GLU A 1 105 ? 27.399 -3.751 -22.368 1.00 97.31 105 GLU A N 1
ATOM 865 C CA . GLU A 1 105 ? 28.784 -3.788 -22.832 1.00 97.31 105 GLU A CA 1
ATOM 866 C C . GLU A 1 105 ? 29.189 -2.411 -23.357 1.00 97.31 105 GLU A C 1
ATOM 868 O O . GLU A 1 105 ? 28.506 -1.833 -24.211 1.00 97.31 105 GLU A O 1
ATOM 873 N N . ASP A 1 106 ? 30.284 -1.878 -22.816 1.00 95.12 106 ASP A N 1
ATOM 874 C CA . ASP A 1 106 ? 30.847 -0.607 -23.263 1.00 95.12 106 ASP A CA 1
ATOM 875 C C . ASP A 1 106 ? 31.826 -0.763 -24.434 1.00 95.12 106 ASP A C 1
ATOM 877 O O . ASP A 1 106 ? 32.166 -1.868 -24.867 1.00 95.12 106 ASP A O 1
ATOM 881 N N . ASP A 1 107 ? 32.248 0.373 -24.986 1.00 94.06 107 ASP A N 1
ATOM 882 C CA . ASP A 1 107 ? 33.184 0.488 -26.107 1.00 94.06 107 ASP A CA 1
ATOM 883 C C . ASP A 1 107 ? 34.586 -0.092 -25.829 1.00 94.06 107 ASP A C 1
ATOM 885 O O . ASP A 1 107 ? 35.369 -0.278 -26.762 1.00 94.06 107 ASP A O 1
ATOM 889 N N . GLN A 1 108 ? 34.890 -0.436 -24.573 1.00 94.00 108 GLN A N 1
ATOM 890 C CA . GLN A 1 108 ? 36.109 -1.126 -24.145 1.00 94.00 108 GLN A CA 1
ATOM 891 C C . GLN A 1 108 ? 35.885 -2.623 -23.881 1.00 94.00 108 GLN A C 1
ATOM 893 O O . GLN A 1 108 ? 36.792 -3.297 -23.389 1.00 94.00 108 GLN A O 1
ATOM 898 N N . HIS A 1 109 ? 34.709 -3.159 -24.224 1.00 94.00 109 HIS A N 1
ATOM 899 C CA . HIS A 1 109 ? 34.291 -4.538 -23.954 1.00 94.00 109 HIS A CA 1
ATOM 900 C C . HIS A 1 109 ? 34.189 -4.890 -22.460 1.00 94.00 109 HIS A C 1
ATOM 902 O O . HIS A 1 109 ? 34.170 -6.072 -22.093 1.00 94.00 109 HIS A O 1
ATOM 908 N N . GLN A 1 110 ? 34.097 -3.895 -21.573 1.00 94.06 110 GLN A N 1
ATOM 909 C CA . GLN A 1 110 ? 33.781 -4.141 -20.174 1.00 94.06 110 GLN A CA 1
ATOM 910 C C . GLN A 1 110 ? 32.275 -4.386 -20.022 1.00 94.06 110 GLN A C 1
ATOM 912 O O . GLN A 1 110 ? 31.429 -3.700 -20.601 1.00 94.06 110 GLN A O 1
ATOM 917 N N . ARG A 1 111 ? 31.946 -5.404 -19.220 1.00 95.81 111 ARG A N 1
ATOM 918 C CA . ARG A 1 111 ? 30.569 -5.805 -18.932 1.00 95.81 111 ARG A CA 1
ATOM 919 C C . ARG A 1 111 ? 30.075 -5.192 -17.635 1.00 95.81 111 ARG A C 1
ATOM 921 O O . ARG A 1 111 ? 30.791 -5.161 -16.633 1.00 95.81 111 ARG A O 1
ATOM 928 N N . TRP A 1 112 ? 28.818 -4.779 -17.662 1.00 97.50 112 TRP A N 1
ATOM 929 C CA . TRP A 1 112 ? 28.117 -4.191 -16.535 1.00 97.50 112 TRP A CA 1
ATOM 930 C C . TRP A 1 112 ? 26.786 -4.903 -16.316 1.00 97.50 112 TRP A C 1
ATOM 932 O O . TRP A 1 112 ? 26.130 -5.326 -17.267 1.00 97.50 112 TRP A O 1
ATOM 942 N N . HIS A 1 113 ? 26.379 -5.015 -15.058 1.00 97.69 113 HIS A N 1
ATOM 943 C CA . HIS A 1 113 ? 25.105 -5.590 -14.645 1.00 97.69 113 HIS A CA 1
ATOM 944 C C . HIS A 1 113 ? 24.272 -4.499 -13.983 1.00 97.69 113 HIS A C 1
ATOM 946 O O . HIS A 1 113 ? 24.755 -3.836 -13.070 1.00 97.69 113 HIS A O 1
ATOM 952 N N . TYR A 1 114 ? 23.026 -4.322 -14.411 1.00 98.12 114 TYR A N 1
ATOM 953 C CA . TYR A 1 114 ? 22.106 -3.355 -13.826 1.00 98.12 114 TYR A CA 1
ATOM 954 C C . TYR A 1 114 ? 20.824 -4.042 -13.347 1.00 98.12 114 TYR A C 1
ATOM 956 O O . TYR A 1 114 ? 20.100 -4.668 -14.128 1.00 98.12 114 TYR A O 1
ATOM 964 N N . ASN A 1 115 ? 20.571 -3.934 -12.044 1.00 97.12 115 ASN A N 1
ATOM 965 C CA . ASN A 1 115 ? 19.416 -4.497 -11.347 1.00 97.12 115 ASN A CA 1
ATOM 966 C C . ASN A 1 115 ? 18.840 -3.477 -10.340 1.00 97.12 115 ASN A C 1
ATOM 968 O O . ASN A 1 115 ? 19.231 -2.308 -10.354 1.00 97.12 115 ASN A O 1
ATOM 972 N N . GLN A 1 116 ? 17.927 -3.887 -9.452 1.00 96.19 116 GLN A N 1
ATOM 973 C CA . GLN A 1 116 ? 17.298 -2.969 -8.489 1.00 96.19 116 GLN A CA 1
ATOM 974 C C . GLN A 1 116 ? 18.295 -2.358 -7.490 1.00 96.19 116 GLN A C 1
ATOM 976 O O . GLN A 1 116 ? 18.035 -1.287 -6.945 1.00 96.19 116 GLN A O 1
ATOM 981 N N . ALA A 1 117 ? 19.436 -3.014 -7.249 1.00 95.00 117 ALA A N 1
ATOM 982 C CA . ALA A 1 117 ? 20.486 -2.502 -6.369 1.00 95.00 117 ALA A CA 1
ATOM 983 C C . ALA A 1 117 ? 21.456 -1.535 -7.075 1.00 95.00 117 ALA A C 1
ATOM 985 O O . ALA A 1 117 ? 22.309 -0.940 -6.418 1.00 95.00 117 ALA A O 1
ATOM 986 N N . GLY A 1 118 ? 21.326 -1.354 -8.393 1.00 95.19 118 GLY A N 1
ATOM 987 C CA . GLY A 1 118 ? 22.133 -0.430 -9.183 1.00 95.19 118 GLY A CA 1
ATOM 988 C C . GLY A 1 118 ? 23.035 -1.125 -10.200 1.00 95.19 118 GLY A C 1
ATOM 989 O O . GLY A 1 118 ? 22.723 -2.207 -10.694 1.00 95.19 118 GLY A O 1
ATOM 990 N N . CYS A 1 119 ? 24.131 -0.451 -10.559 1.00 96.19 119 CYS A N 1
ATOM 991 C CA . CYS A 1 119 ? 25.060 -0.869 -11.609 1.00 96.19 119 CYS A CA 1
ATOM 992 C C . CYS A 1 119 ? 26.342 -1.478 -11.022 1.00 96.19 119 CYS A C 1
ATOM 994 O O . CYS A 1 119 ? 26.971 -0.888 -10.142 1.00 96.19 119 CYS A O 1
ATOM 996 N N . TRP A 1 120 ? 26.757 -2.626 -11.552 1.00 95.75 120 TRP A N 1
ATOM 997 C CA . TRP A 1 120 ? 27.867 -3.433 -11.058 1.00 95.75 120 TRP A CA 1
ATOM 998 C C . TRP A 1 120 ? 28.836 -3.773 -12.191 1.00 95.75 120 TRP A C 1
ATOM 1000 O O . TRP A 1 120 ? 28.417 -4.163 -13.275 1.00 95.75 120 TRP A O 1
ATOM 1010 N N . ALA A 1 121 ? 30.141 -3.674 -11.927 1.00 94.00 121 ALA A N 1
ATOM 1011 C CA . ALA A 1 121 ? 31.205 -4.091 -12.854 1.00 94.00 121 ALA A CA 1
ATOM 1012 C C . ALA A 1 121 ? 31.553 -5.595 -12.755 1.00 94.00 121 ALA A C 1
ATOM 1014 O O . ALA A 1 121 ? 32.523 -6.058 -13.347 1.00 94.00 121 ALA A O 1
ATOM 1015 N N . HIS A 1 122 ? 30.807 -6.341 -11.944 1.00 92.50 122 HIS A N 1
ATOM 1016 C CA . HIS A 1 122 ? 30.911 -7.785 -11.747 1.00 92.50 122 HIS A CA 1
ATOM 1017 C C . HIS A 1 122 ? 29.499 -8.356 -11.629 1.00 92.50 122 HIS A C 1
ATOM 1019 O O . HIS A 1 122 ? 28.548 -7.597 -11.449 1.00 92.50 122 HIS A O 1
ATOM 1025 N N . GLU A 1 123 ? 29.361 -9.675 -11.707 1.00 92.38 123 GLU A N 1
ATOM 1026 C CA . GLU A 1 123 ? 28.064 -10.331 -11.566 1.00 92.38 123 GLU A CA 1
ATOM 1027 C C . GLU A 1 123 ? 27.556 -10.243 -10.114 1.00 92.38 123 GLU A C 1
ATOM 1029 O O . GLU A 1 123 ? 28.205 -10.787 -9.215 1.00 92.38 123 GLU A O 1
ATOM 1034 N N . PRO A 1 124 ? 26.425 -9.556 -9.855 1.00 94.00 124 PRO A N 1
ATOM 1035 C CA . PRO A 1 124 ? 25.822 -9.520 -8.531 1.00 94.00 124 PRO A CA 1
ATOM 1036 C C . PRO A 1 124 ? 24.965 -10.776 -8.280 1.00 94.00 124 PRO A C 1
ATOM 1038 O O . PRO A 1 124 ? 24.578 -11.461 -9.236 1.00 94.00 124 PRO A O 1
ATOM 1041 N N . PRO A 1 125 ? 24.607 -11.066 -7.016 1.00 93.00 125 PRO A N 1
ATOM 1042 C CA . PRO A 1 125 ? 23.591 -12.067 -6.698 1.00 93.00 125 PRO A CA 1
ATOM 1043 C C . PRO A 1 125 ? 22.220 -11.735 -7.316 1.00 93.00 125 PRO A C 1
ATOM 1045 O O . PRO A 1 125 ? 21.894 -10.575 -7.566 1.00 93.00 125 PRO A O 1
ATOM 1048 N N . ASP A 1 126 ? 21.405 -12.768 -7.546 1.00 93.19 126 ASP A N 1
ATOM 1049 C CA . ASP A 1 126 ? 20.081 -12.668 -8.190 1.00 93.19 126 ASP A CA 1
ATOM 1050 C C . ASP A 1 126 ? 18.964 -12.120 -7.281 1.00 93.19 126 ASP A C 1
ATOM 1052 O O . ASP A 1 126 ? 17.843 -11.895 -7.734 1.00 93.19 126 ASP A O 1
ATOM 1056 N N . ASP A 1 127 ? 19.241 -11.862 -6.003 1.00 94.44 127 ASP A N 1
ATOM 1057 C CA . ASP A 1 127 ? 18.251 -11.389 -5.026 1.00 94.44 127 ASP A CA 1
ATOM 1058 C C . ASP A 1 127 ? 17.699 -9.986 -5.340 1.00 94.44 127 ASP A C 1
ATOM 1060 O O . ASP A 1 127 ? 16.522 -9.711 -5.071 1.00 94.44 127 ASP A O 1
ATOM 1064 N N . ALA A 1 128 ? 18.533 -9.142 -5.951 1.00 95.94 128 ALA A N 1
ATOM 1065 C CA . ALA A 1 128 ? 18.224 -7.775 -6.356 1.00 95.94 128 ALA A CA 1
ATOM 1066 C C . ALA A 1 128 ? 17.772 -7.635 -7.821 1.00 95.94 128 ALA A C 1
ATOM 1068 O O . ALA A 1 128 ? 17.631 -6.512 -8.313 1.00 95.94 128 ALA A O 1
ATOM 1069 N N . ASP A 1 129 ? 17.533 -8.736 -8.536 1.00 97.38 129 ASP A N 1
ATOM 1070 C CA . ASP A 1 129 ? 16.987 -8.676 -9.894 1.00 97.38 129 ASP A CA 1
ATOM 1071 C C . ASP A 1 129 ? 15.591 -8.054 -9.919 1.00 97.38 129 ASP A C 1
ATOM 1073 O O . ASP A 1 129 ? 14.817 -8.156 -8.962 1.00 97.38 129 ASP A O 1
ATOM 1077 N N . PHE A 1 130 ? 15.268 -7.374 -11.020 1.00 97.62 130 PHE A N 1
ATOM 1078 C CA . PHE A 1 130 ? 13.917 -6.885 -11.270 1.00 97.62 130 PHE A CA 1
ATOM 1079 C C . PHE A 1 130 ? 12.951 -8.067 -11.349 1.00 97.62 130 PHE A C 1
ATOM 1081 O O . PHE A 1 130 ? 13.329 -9.152 -11.785 1.00 97.62 130 PHE A O 1
ATOM 1088 N N . LYS A 1 131 ? 11.705 -7.865 -10.913 1.00 95.81 131 LYS A N 1
ATOM 1089 C CA . LYS A 1 131 ? 10.719 -8.942 -10.764 1.00 95.81 131 LYS A CA 1
ATOM 1090 C C . LYS A 1 131 ? 9.453 -8.613 -11.529 1.00 95.81 131 LYS A C 1
ATOM 1092 O O . LYS A 1 131 ? 8.868 -7.555 -11.315 1.00 95.81 131 LYS A O 1
ATOM 1097 N N . ILE A 1 132 ? 9.016 -9.547 -12.363 1.00 96.00 132 ILE A N 1
ATOM 1098 C CA . ILE A 1 132 ? 7.727 -9.494 -13.049 1.00 96.00 132 ILE A CA 1
ATOM 1099 C C . ILE A 1 132 ? 6.869 -10.627 -12.502 1.00 96.00 132 ILE A C 1
ATOM 1101 O O . ILE A 1 132 ? 7.287 -11.785 -12.517 1.00 96.00 132 ILE A O 1
ATOM 1105 N N . ILE A 1 133 ? 5.692 -10.283 -11.983 1.00 95.44 133 ILE A N 1
ATOM 1106 C CA . ILE A 1 133 ? 4.733 -11.242 -11.431 1.00 95.44 133 ILE A CA 1
ATOM 1107 C C . ILE A 1 133 ? 3.580 -11.377 -12.420 1.00 95.44 133 ILE A C 1
ATOM 1109 O O . ILE A 1 133 ? 2.877 -10.402 -12.688 1.00 95.44 133 ILE A O 1
ATOM 1113 N N . ALA A 1 134 ? 3.384 -12.583 -12.944 1.00 95.69 134 ALA A N 1
ATOM 1114 C CA . ALA A 1 134 ? 2.279 -12.888 -13.840 1.00 95.69 134 ALA A CA 1
ATOM 1115 C C . ALA A 1 134 ? 0.981 -13.118 -13.050 1.00 95.69 134 ALA A C 1
ATOM 1117 O O . ALA A 1 134 ? 0.988 -13.724 -11.977 1.00 95.69 134 ALA A O 1
ATOM 1118 N N . GLY A 1 135 ? -0.149 -12.655 -13.587 1.00 93.94 135 GLY A N 1
ATOM 1119 C CA . GLY A 1 135 ? -1.471 -12.863 -12.988 1.00 93.94 135 GLY A CA 1
ATOM 1120 C C . GLY A 1 135 ? -1.695 -12.098 -11.678 1.00 93.94 135 GLY A C 1
ATOM 1121 O O . GLY A 1 135 ? -2.582 -12.450 -10.900 1.00 93.94 135 GLY A O 1
ATOM 1122 N N . TYR A 1 136 ? -0.897 -11.062 -11.396 1.00 91.94 136 TYR A N 1
ATOM 1123 C CA . TYR A 1 136 ? -1.144 -10.186 -10.255 1.00 91.94 136 TYR A CA 1
ATOM 1124 C C . TYR A 1 136 ? -2.273 -9.200 -10.573 1.00 91.94 136 TYR A C 1
ATOM 1126 O O . TYR A 1 136 ? -2.157 -8.371 -11.474 1.00 91.94 136 TYR A O 1
ATOM 1134 N N . HIS A 1 137 ? -3.356 -9.271 -9.799 1.00 89.25 137 HIS A N 1
ATOM 1135 C CA . HIS A 1 137 ? -4.529 -8.411 -9.940 1.00 89.25 137 HIS A CA 1
ATOM 1136 C C . HIS A 1 137 ? -4.707 -7.560 -8.675 1.00 89.25 137 HIS A C 1
ATOM 1138 O O . HIS A 1 137 ? -5.383 -8.001 -7.739 1.00 89.25 137 HIS A O 1
ATOM 1144 N N . PRO A 1 138 ? -4.105 -6.358 -8.593 1.00 88.12 138 PRO A N 1
ATOM 1145 C CA . PRO A 1 138 ? -4.369 -5.475 -7.468 1.00 88.12 138 PRO A CA 1
ATOM 1146 C C . PRO A 1 138 ? -5.825 -4.984 -7.516 1.00 88.12 138 PRO A C 1
ATOM 1148 O O . PRO A 1 138 ? -6.391 -4.830 -8.604 1.00 88.12 138 PRO A O 1
ATOM 1151 N N . PRO A 1 139 ? -6.450 -4.691 -6.363 1.00 88.94 139 PRO A N 1
ATOM 1152 C CA . PRO A 1 139 ? -7.751 -4.041 -6.350 1.00 88.94 139 PRO A CA 1
ATOM 1153 C C . PRO A 1 139 ? -7.664 -2.699 -7.082 1.00 88.94 139 PRO A C 1
ATOM 1155 O O . PRO A 1 139 ? -6.955 -1.798 -6.640 1.00 88.94 139 PRO A O 1
ATOM 1158 N N . ALA A 1 140 ? -8.396 -2.559 -8.191 1.00 86.69 140 ALA A N 1
ATOM 1159 C CA . ALA A 1 140 ? -8.313 -1.378 -9.055 1.00 86.69 140 ALA A CA 1
ATOM 1160 C C . ALA A 1 140 ? -8.605 -0.070 -8.304 1.00 86.69 140 ALA A C 1
ATOM 1162 O O . ALA A 1 140 ? -8.011 0.962 -8.601 1.00 86.69 140 ALA A O 1
ATOM 1163 N N . TRP A 1 141 ? -9.476 -0.139 -7.293 1.00 85.12 141 TRP A N 1
ATOM 1164 C CA . TRP A 1 141 ? -9.821 0.997 -6.453 1.00 85.12 141 TRP A CA 1
ATOM 1165 C C . TRP A 1 141 ? -8.663 1.474 -5.580 1.00 85.12 141 TRP A C 1
ATOM 1167 O O . TRP A 1 141 ? -8.775 2.560 -5.065 1.00 85.12 141 TRP A O 1
ATOM 1177 N N . LEU A 1 142 ? -7.576 0.728 -5.360 1.00 89.81 142 LEU A N 1
ATOM 1178 C CA . LEU A 1 142 ? -6.543 1.123 -4.391 1.00 89.81 142 LEU A CA 1
ATOM 1179 C C . LEU A 1 142 ? -5.659 2.284 -4.883 1.00 89.81 142 LEU A C 1
ATOM 1181 O O . LEU A 1 142 ? -5.141 3.053 -4.075 1.00 89.81 142 LEU A O 1
ATOM 1185 N N . HIS A 1 143 ? -5.471 2.407 -6.199 1.00 85.62 143 HIS A N 1
ATOM 1186 C CA . HIS A 1 143 ? -4.480 3.308 -6.801 1.00 85.62 143 HIS A CA 1
ATOM 1187 C C . HIS A 1 143 ? -4.799 4.799 -6.653 1.00 85.62 143 HIS A C 1
ATOM 1189 O O . HIS A 1 143 ? -3.889 5.621 -6.713 1.00 85.62 143 HIS A O 1
ATOM 1195 N N . ASP A 1 144 ? -6.070 5.146 -6.462 1.00 88.88 144 ASP A N 1
ATOM 1196 C CA . ASP A 1 144 ? -6.564 6.516 -6.323 1.00 88.88 144 ASP A CA 1
ATOM 1197 C C . ASP A 1 144 ? -7.032 6.830 -4.890 1.00 88.88 144 ASP A C 1
ATOM 1199 O O . ASP A 1 144 ? -7.749 7.810 -4.669 1.00 88.88 144 ASP A O 1
ATOM 1203 N N . ARG A 1 145 ? -6.636 6.007 -3.902 1.00 91.31 145 ARG A N 1
ATOM 1204 C CA . ARG A 1 145 ? -7.068 6.174 -2.509 1.00 91.31 145 ARG A CA 1
ATOM 1205 C C . ARG A 1 145 ? -6.155 7.057 -1.693 1.00 91.31 145 ARG A C 1
ATOM 1207 O O . ARG A 1 145 ? -4.945 6.856 -1.632 1.00 91.31 145 ARG A O 1
ATOM 1214 N N . ILE A 1 146 ? -6.789 7.943 -0.943 1.00 94.31 146 ILE A N 1
ATOM 1215 C CA . ILE A 1 146 ? -6.199 8.695 0.151 1.00 94.31 146 ILE A CA 1
ATOM 1216 C C . ILE A 1 146 ? -6.838 8.158 1.430 1.00 94.31 146 ILE A C 1
ATOM 1218 O O . ILE A 1 146 ? -7.995 8.458 1.737 1.00 94.31 146 ILE A O 1
ATOM 1222 N N . PHE A 1 147 ? -6.084 7.320 2.145 1.00 95.56 147 PHE A N 1
ATOM 1223 C CA . PHE A 1 147 ? -6.530 6.716 3.397 1.00 95.56 147 PHE A CA 1
ATOM 1224 C C . PHE A 1 147 ? -6.441 7.700 4.559 1.00 95.56 147 PHE A C 1
ATOM 1226 O O . PHE A 1 147 ? -5.428 8.377 4.736 1.00 95.56 147 PHE A O 1
ATOM 1233 N N . TYR A 1 148 ? -7.459 7.683 5.415 1.00 96.94 148 TYR A N 1
ATOM 1234 C CA . TYR A 1 148 ? -7.415 8.290 6.739 1.00 96.94 148 TYR A CA 1
ATOM 1235 C C . TYR A 1 148 ? -7.623 7.212 7.797 1.00 96.94 148 TYR A C 1
ATOM 1237 O O . TYR A 1 148 ? -8.651 6.529 7.823 1.00 96.94 148 TYR A O 1
ATOM 1245 N N . GLN A 1 149 ? -6.622 7.037 8.659 1.00 98.31 149 GLN A N 1
ATOM 1246 C CA . GLN A 1 149 ? -6.707 6.084 9.754 1.00 98.31 149 GLN A CA 1
ATOM 1247 C C . GLN A 1 149 ? -7.419 6.714 10.952 1.00 98.31 149 GLN A C 1
ATOM 1249 O O . GLN A 1 149 ? -7.041 7.792 11.405 1.00 98.31 149 GLN A O 1
ATOM 1254 N N . ILE A 1 150 ? -8.411 6.014 11.496 1.00 98.44 150 ILE A N 1
ATOM 1255 C CA . ILE A 1 150 ? -9.188 6.459 12.650 1.00 98.44 150 ILE A CA 1
ATOM 1256 C C . ILE A 1 150 ? -9.018 5.472 13.802 1.00 98.44 150 ILE A C 1
ATOM 1258 O O . ILE A 1 150 ? -9.323 4.286 13.674 1.00 98.44 150 ILE A O 1
ATOM 1262 N N . PHE A 1 151 ? -8.610 6.002 14.955 1.00 98.50 151 PHE A N 1
ATOM 1263 C CA . PHE A 1 151 ? -8.748 5.338 16.247 1.00 98.50 151 PHE A CA 1
ATOM 1264 C C . PHE A 1 151 ? -10.087 5.774 16.878 1.00 98.50 151 PHE A C 1
ATOM 1266 O O . PHE A 1 151 ? -10.169 6.916 17.339 1.00 98.50 151 PHE A O 1
ATOM 1273 N N . PRO A 1 152 ? -11.142 4.928 16.881 1.00 98.31 152 PRO A N 1
ATOM 1274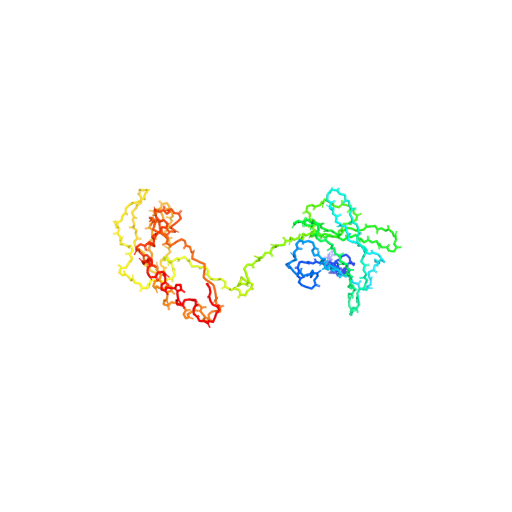 C CA . PRO A 1 152 ? -12.520 5.391 17.082 1.00 98.31 152 PRO A CA 1
ATOM 1275 C C . PRO A 1 152 ? -12.751 6.149 18.391 1.00 98.31 152 PRO A C 1
ATOM 1277 O O . PRO A 1 152 ? -13.227 7.277 18.329 1.00 98.31 152 PRO A O 1
ATOM 1280 N N . ASP A 1 153 ? -12.296 5.610 19.533 1.00 98.31 153 ASP A N 1
ATOM 1281 C CA . ASP A 1 153 ? -12.461 6.218 20.872 1.00 98.31 153 ASP A CA 1
ATOM 1282 C C . ASP A 1 153 ? -11.882 7.643 20.980 1.00 98.31 153 ASP A C 1
ATOM 1284 O O . ASP A 1 153 ? -12.237 8.384 21.890 1.00 98.31 153 ASP A O 1
ATOM 1288 N N . ARG A 1 154 ? -11.003 8.051 20.051 1.00 97.94 154 ARG A N 1
ATOM 1289 C CA . ARG A 1 154 ? -10.264 9.326 20.088 1.00 97.94 154 ARG A CA 1
ATOM 1290 C C . ARG A 1 154 ? -10.568 10.270 18.932 1.00 97.94 154 ARG A C 1
ATOM 1292 O O . ARG A 1 154 ? -9.918 11.306 18.828 1.00 97.94 154 ARG A O 1
ATOM 1299 N N . PHE A 1 155 ? -11.504 9.924 18.053 1.00 98.19 155 PHE A N 1
ATOM 1300 C CA . PHE A 1 155 ? -11.765 10.726 16.860 1.00 98.19 155 PHE A CA 1
ATOM 1301 C C . PHE A 1 155 ? -12.867 11.764 17.054 1.00 98.19 155 PHE A C 1
ATOM 1303 O O . PHE A 1 155 ? -12.624 12.955 16.882 1.00 98.19 155 PHE A O 1
ATOM 1310 N N . CYS A 1 156 ? -14.068 11.321 17.423 1.00 98.06 156 CYS A N 1
ATOM 1311 C CA . CYS A 1 156 ? -15.193 12.198 17.728 1.00 98.06 156 CYS A CA 1
ATOM 1312 C C . CYS A 1 156 ? -16.219 11.430 18.565 1.00 98.06 156 CYS A C 1
ATOM 1314 O O . CYS A 1 156 ? -16.645 10.354 18.146 1.00 98.06 156 CYS A O 1
ATOM 1316 N N . ASP A 1 157 ? -16.621 11.985 19.706 1.00 98.19 157 ASP A N 1
ATOM 1317 C CA . ASP A 1 157 ? -17.788 11.529 20.475 1.00 98.19 157 ASP A CA 1
ATOM 1318 C C . ASP A 1 157 ? -19.058 12.038 19.777 1.00 98.19 157 ASP A C 1
ATOM 1320 O O . ASP A 1 157 ? -19.230 13.250 19.605 1.00 98.19 157 ASP A O 1
ATOM 1324 N N . GLY A 1 158 ? -19.882 11.117 19.271 1.00 97.50 158 GLY A N 1
ATOM 1325 C CA . GLY A 1 158 ? -21.088 11.435 18.505 1.00 97.50 158 GLY A CA 1
ATOM 1326 C C . GLY A 1 158 ? -22.389 11.000 19.171 1.00 97.50 158 GLY A C 1
ATOM 1327 O O . GLY A 1 158 ? -23.444 11.532 18.811 1.00 97.50 158 GLY A O 1
ATOM 1328 N N . ASP A 1 159 ? -22.332 10.061 20.112 1.00 97.56 159 ASP A N 1
ATOM 1329 C CA . ASP A 1 159 ? -23.438 9.619 20.953 1.00 97.56 159 ASP A CA 1
ATOM 1330 C C . ASP A 1 159 ? -22.957 9.413 22.404 1.00 97.56 159 ASP A C 1
ATOM 1332 O O . ASP A 1 159 ? -22.683 8.282 22.820 1.00 97.56 159 ASP A O 1
ATOM 1336 N N . PRO A 1 160 ? -22.958 10.476 23.234 1.00 96.94 160 PRO A N 1
ATOM 1337 C CA . PRO A 1 160 ? -22.486 10.394 24.616 1.00 96.94 160 PRO A CA 1
ATOM 1338 C C . PRO A 1 160 ? -23.232 9.372 25.487 1.00 96.94 160 PRO A C 1
ATOM 1340 O O . PRO A 1 160 ? -22.749 8.991 26.554 1.00 96.94 160 PRO A O 1
ATOM 1343 N N . ALA A 1 161 ? -24.418 8.908 25.064 1.00 97.38 161 ALA A N 1
ATOM 1344 C CA . ALA A 1 161 ? -25.152 7.851 25.758 1.00 97.38 161 ALA A CA 1
ATOM 1345 C C . ALA A 1 161 ? -24.477 6.472 25.632 1.00 97.38 161 ALA A C 1
ATOM 1347 O O . ALA A 1 161 ? -24.846 5.545 26.359 1.00 97.38 161 ALA A O 1
ATOM 1348 N N . LYS A 1 162 ? -23.512 6.325 24.716 1.00 96.56 162 LYS A N 1
ATOM 1349 C CA . LYS A 1 162 ? -22.711 5.115 24.499 1.00 96.56 162 LYS A CA 1
ATOM 1350 C C . LYS A 1 162 ? -21.3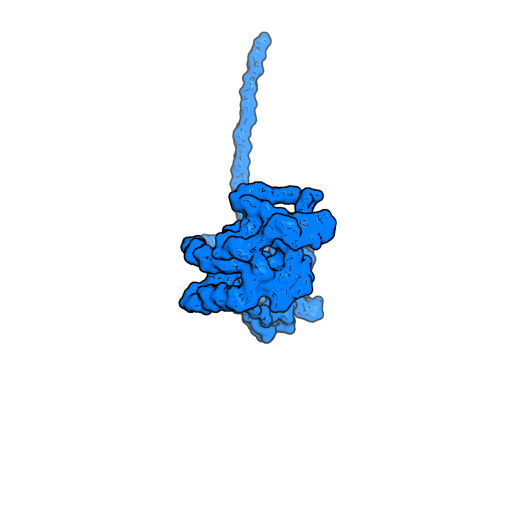58 5.135 25.197 1.00 96.56 162 LYS A C 1
ATOM 1352 O O . LYS A 1 162 ? -20.689 4.104 25.209 1.00 96.56 162 LYS A O 1
ATOM 1357 N N . ASN A 1 163 ? -20.980 6.249 25.812 1.00 98.12 163 ASN A N 1
ATOM 1358 C CA . ASN A 1 163 ? -19.690 6.371 26.474 1.00 98.12 163 ASN A CA 1
ATOM 1359 C C . ASN A 1 163 ? -19.545 5.348 27.603 1.00 98.12 163 ASN A C 1
ATOM 1361 O O . ASN A 1 163 ? -20.461 5.149 28.406 1.00 98.12 163 ASN A O 1
ATOM 1365 N N . VAL A 1 164 ? -18.361 4.734 27.684 1.00 97.88 164 VAL A N 1
ATOM 1366 C CA . VAL A 1 164 ? -17.975 3.914 28.837 1.00 97.88 164 VAL A CA 1
ATOM 1367 C C . VAL A 1 164 ? -18.040 4.781 30.086 1.00 97.88 164 VAL A C 1
ATOM 1369 O O . VAL A 1 164 ? -17.449 5.866 30.135 1.00 97.88 164 VAL A O 1
ATOM 1372 N N . ARG A 1 165 ? -18.734 4.294 31.110 1.00 97.38 165 ARG A N 1
ATOM 1373 C CA . ARG A 1 165 ? -18.853 4.987 32.390 1.00 97.38 165 ARG A CA 1
ATOM 1374 C C . ARG A 1 165 ? -17.666 4.668 33.292 1.00 97.38 165 ARG A C 1
ATOM 1376 O O . ARG A 1 165 ? -17.090 3.574 33.265 1.00 97.38 165 ARG A O 1
ATOM 1383 N N . GLU A 1 166 ? -17.338 5.632 34.143 1.00 97.12 166 GLU A N 1
ATOM 1384 C CA . GLU A 1 166 ? -16.367 5.457 35.217 1.00 97.12 166 GLU A CA 1
ATOM 1385 C C . GLU A 1 166 ? -16.772 4.251 36.076 1.00 97.12 166 GLU A C 1
ATOM 1387 O O . GLU A 1 166 ? -17.905 4.174 36.559 1.00 97.12 166 GLU A O 1
ATOM 1392 N N . GLY A 1 167 ? -15.865 3.292 36.256 1.00 96.94 167 GLY A N 1
ATOM 1393 C CA . GLY A 1 167 ? -16.140 2.118 37.081 1.00 96.94 167 GLY A CA 1
ATOM 1394 C C . GLY A 1 167 ? -17.061 1.061 36.467 1.00 96.94 167 GLY A C 1
ATOM 1395 O O . GLY A 1 167 ? -17.434 0.128 37.175 1.00 96.94 167 GLY A O 1
ATOM 1396 N N . GLU A 1 168 ? -17.443 1.178 35.192 1.00 97.75 168 GLU A N 1
ATOM 1397 C CA . GLU A 1 168 ? -18.400 0.276 34.539 1.00 97.75 168 GLU A CA 1
ATOM 1398 C C . GLU A 1 168 ? -17.967 -1.194 34.543 1.00 97.75 168 GLU A C 1
ATOM 1400 O O . GLU A 1 168 ? -18.789 -2.076 34.796 1.00 97.75 168 GLU A O 1
ATOM 1405 N N . TYR A 1 169 ? -16.684 -1.475 34.305 1.00 97.00 169 TYR A N 1
ATOM 1406 C CA . TYR A 1 169 ? -16.152 -2.832 34.415 1.00 97.00 169 TYR A CA 1
ATOM 1407 C C . TYR A 1 169 ? -14.677 -2.864 34.810 1.00 97.00 169 TYR A C 1
ATOM 1409 O O . TYR A 1 169 ? -13.962 -1.861 34.776 1.00 97.00 169 TYR A O 1
ATOM 1417 N N . THR A 1 170 ? -14.216 -4.063 35.176 1.00 96.81 170 THR A N 1
ATOM 1418 C CA . THR A 1 170 ? -12.806 -4.349 35.437 1.00 96.81 170 THR A CA 1
ATOM 1419 C C . THR A 1 170 ? -12.250 -5.366 34.449 1.00 96.81 170 THR A C 1
ATOM 1421 O O . THR A 1 170 ? -12.926 -6.302 34.004 1.00 96.81 170 THR A O 1
ATOM 1424 N N . TYR A 1 171 ? -10.988 -5.183 34.082 1.00 95.81 171 TYR A N 1
ATOM 1425 C CA . TYR A 1 171 ? -10.272 -6.075 33.187 1.00 95.81 171 TYR A CA 1
ATOM 1426 C C . TYR A 1 171 ? -8.778 -6.053 33.500 1.00 95.81 171 TYR A C 1
ATOM 1428 O O . TYR A 1 171 ? -8.185 -4.994 33.674 1.00 95.81 171 TYR A O 1
ATOM 1436 N N . LEU A 1 172 ? -8.184 -7.243 33.635 1.00 93.31 172 LEU A N 1
ATOM 1437 C CA . LEU A 1 172 ? -6.769 -7.429 33.989 1.00 93.31 172 LEU A CA 1
ATOM 1438 C C . LEU A 1 172 ? -6.317 -6.633 35.230 1.00 93.31 172 LEU A C 1
ATOM 1440 O O . LEU A 1 172 ? -5.176 -6.193 35.312 1.00 93.31 172 LEU A O 1
ATOM 1444 N N . GLY A 1 173 ? -7.211 -6.460 36.210 1.00 94.56 173 GLY A N 1
ATOM 1445 C CA . GLY A 1 173 ? -6.921 -5.735 37.453 1.00 94.56 173 GLY A CA 1
ATOM 1446 C C . GLY A 1 173 ? -7.039 -4.210 37.359 1.00 94.56 173 GLY A C 1
ATOM 1447 O O . GLY A 1 173 ? -6.837 -3.538 38.366 1.00 94.56 173 GLY A O 1
ATOM 1448 N N . TYR A 1 174 ? -7.409 -3.674 36.196 1.00 96.00 174 TYR A N 1
ATOM 1449 C CA . TYR A 1 174 ? -7.717 -2.262 35.992 1.00 96.00 174 TYR A CA 1
ATOM 1450 C C . TYR A 1 174 ? -9.230 -2.055 35.908 1.00 96.00 174 TYR A C 1
ATOM 1452 O O . TYR A 1 174 ? -9.973 -2.976 35.563 1.00 96.00 174 TYR A O 1
ATOM 1460 N N . THR A 1 175 ? -9.679 -0.842 36.210 1.00 96.81 175 THR A N 1
ATOM 1461 C CA . THR A 1 175 ? -11.085 -0.428 36.143 1.00 96.81 175 THR A CA 1
ATOM 1462 C C . THR A 1 175 ? -11.239 0.633 35.060 1.00 96.81 175 THR A C 1
ATOM 1464 O O . THR A 1 175 ? -10.327 1.439 34.874 1.00 96.81 175 THR A O 1
ATOM 1467 N N . THR A 1 176 ? -12.367 0.637 34.347 1.00 97.44 176 THR A N 1
ATOM 1468 C CA . THR A 1 176 ? -12.640 1.665 33.338 1.00 97.44 176 THR A CA 1
ATOM 1469 C C . THR A 1 176 ? -12.650 3.067 33.922 1.00 97.44 176 THR A C 1
ATOM 1471 O O . THR A 1 176 ? -13.254 3.306 34.968 1.00 97.44 176 THR A O 1
ATOM 1474 N N . SER A 1 177 ? -12.009 3.994 33.211 1.00 95.88 177 SER A N 1
ATOM 1475 C CA . SER A 1 177 ? -11.988 5.411 33.545 1.00 95.88 177 SER A CA 1
ATOM 1476 C C . SER A 1 177 ? -12.435 6.255 32.358 1.00 95.88 177 SER A C 1
ATOM 1478 O O . SER A 1 177 ? -11.911 6.116 31.249 1.00 95.88 177 SER A O 1
ATOM 1480 N N . THR A 1 178 ? -13.391 7.147 32.598 1.00 96.06 178 THR A N 1
ATOM 1481 C CA . THR A 1 178 ? -13.859 8.118 31.608 1.00 96.06 178 THR A CA 1
ATOM 1482 C C . THR A 1 178 ? -12.943 9.340 31.623 1.00 96.06 178 THR A C 1
ATOM 1484 O O . THR A 1 178 ? -12.570 9.855 32.679 1.00 96.06 178 THR A O 1
ATOM 1487 N N . ARG A 1 179 ? -12.565 9.827 30.441 1.00 95.75 179 ARG A N 1
ATOM 1488 C CA . ARG A 1 179 ? -11.647 10.956 30.261 1.00 95.75 179 ARG A CA 1
ATOM 1489 C C . ARG A 1 179 ? -12.358 12.139 29.618 1.00 95.75 179 ARG A C 1
ATOM 1491 O O . ARG A 1 179 ? -13.261 11.961 28.808 1.00 95.75 179 ARG A O 1
ATOM 1498 N N . ASN A 1 180 ? -11.921 13.353 29.954 1.00 96.00 180 ASN A N 1
ATOM 1499 C CA . ASN A 1 180 ? -12.393 14.544 29.256 1.00 96.00 180 ASN A CA 1
ATOM 1500 C C . ASN A 1 180 ? -11.698 14.664 27.900 1.00 96.00 180 ASN A C 1
ATOM 1502 O O . ASN A 1 180 ? -10.502 14.386 27.779 1.00 96.00 180 ASN A O 1
ATOM 1506 N N . TRP A 1 181 ? -12.424 15.134 26.887 1.00 97.06 181 TRP A N 1
ATOM 1507 C CA . TRP A 1 181 ? -11.837 15.384 25.575 1.00 97.06 181 TRP A CA 1
ATOM 1508 C C . TRP A 1 181 ? -10.681 16.389 25.663 1.00 97.06 181 TRP A C 1
ATOM 1510 O O . TRP A 1 181 ? -10.816 17.450 26.270 1.00 97.06 181 TRP A O 1
ATOM 1520 N N . GLY A 1 182 ? -9.542 16.058 25.050 1.00 94.56 182 GLY A N 1
ATOM 1521 C CA . GLY A 1 182 ? -8.327 16.880 25.085 1.00 94.56 182 GLY A CA 1
ATOM 1522 C C . GLY A 1 182 ? -7.383 16.605 26.263 1.00 94.56 182 GLY A C 1
ATOM 1523 O O . GLY A 1 182 ? -6.244 17.073 26.228 1.00 94.56 182 GLY A O 1
ATOM 1524 N N . ASP A 1 183 ? -7.796 15.816 27.261 1.00 95.25 183 ASP A N 1
ATOM 1525 C CA . ASP A 1 183 ? -6.871 15.335 28.290 1.00 95.25 183 ASP A CA 1
ATOM 1526 C C . ASP A 1 183 ? -5.781 14.442 27.667 1.00 95.25 183 ASP A C 1
ATOM 1528 O O . ASP A 1 183 ? -6.060 13.658 26.752 1.00 95.25 183 ASP A O 1
ATOM 1532 N N . PRO A 1 184 ? -4.537 14.476 28.180 1.00 94.38 184 PRO A N 1
ATOM 1533 C CA . PRO A 1 184 ? -3.528 13.516 27.763 1.00 94.38 184 PRO A CA 1
ATOM 1534 C C . PRO A 1 184 ? -3.943 12.091 28.178 1.00 94.38 184 PRO A C 1
ATOM 1536 O O . PRO A 1 184 ? -4.353 11.891 29.328 1.00 94.38 184 PRO A O 1
ATOM 1539 N N . PRO A 1 185 ? -3.790 11.080 27.298 1.00 92.75 185 PRO A N 1
ATOM 1540 C CA . PRO A 1 185 ? -4.003 9.689 27.676 1.00 92.75 185 PRO A CA 1
ATOM 1541 C C . PRO A 1 185 ? -3.089 9.299 28.848 1.00 92.75 185 PRO A C 1
ATOM 1543 O O . PRO A 1 185 ? -1.895 9.629 28.837 1.00 92.75 185 PRO A O 1
ATOM 1546 N N . PRO A 1 186 ? -3.612 8.615 29.877 1.00 91.44 186 PRO A N 1
ATOM 1547 C CA . PRO A 1 186 ? -2.799 8.177 30.996 1.00 91.44 186 PRO A CA 1
ATOM 1548 C C . PRO A 1 186 ? -1.769 7.121 30.574 1.00 91.44 186 PRO A C 1
ATOM 1550 O O . PRO A 1 186 ? -1.863 6.471 29.535 1.00 91.44 186 PRO A O 1
ATOM 1553 N N . LYS A 1 187 ? -0.758 6.916 31.424 1.00 91.38 187 LYS A N 1
ATOM 1554 C CA . LYS A 1 187 ? 0.226 5.849 31.215 1.00 91.38 187 LYS A CA 1
ATOM 1555 C C . LYS A 1 187 ? -0.442 4.477 31.353 1.00 91.38 187 LYS A C 1
ATOM 1557 O O . LYS A 1 187 ? -1.207 4.258 32.287 1.00 91.38 187 LYS A O 1
ATOM 1562 N N . TRP A 1 188 ? -0.034 3.519 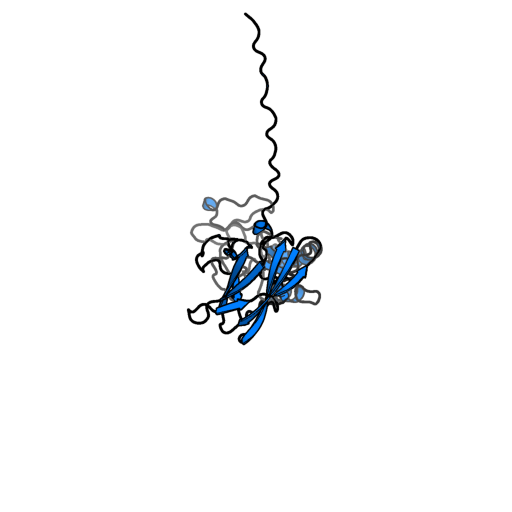30.519 1.00 89.62 188 TRP A N 1
ATOM 1563 C CA . TRP A 1 188 ? -0.465 2.114 30.603 1.00 89.62 188 TRP A CA 1
ATOM 1564 C C . TRP A 1 188 ? -0.461 1.567 32.039 1.00 89.62 188 TRP A C 1
ATOM 1566 O O . TRP A 1 188 ? -1.454 1.011 32.492 1.00 89.62 188 TRP A O 1
ATOM 1576 N N . ALA A 1 189 ? 0.636 1.776 32.777 1.00 89.44 189 ALA A N 1
ATOM 1577 C CA . ALA A 1 189 ? 0.825 1.203 34.109 1.00 89.44 189 ALA A CA 1
ATOM 1578 C C . ALA A 1 189 ? -0.268 1.593 35.120 1.00 89.44 189 ALA A C 1
ATOM 1580 O O . ALA A 1 189 ? -0.444 0.885 36.109 1.00 89.44 189 ALA A O 1
ATOM 1581 N N . THR A 1 190 ? -0.978 2.704 34.891 1.00 87.06 190 THR A N 1
ATOM 1582 C CA . THR A 1 190 ? -2.026 3.188 35.793 1.00 87.06 190 THR A CA 1
ATOM 1583 C C . THR A 1 190 ? -3.435 2.780 35.370 1.00 87.06 190 THR A C 1
ATOM 1585 O O . THR A 1 190 ? -4.267 2.611 36.253 1.00 87.06 190 THR A O 1
ATOM 1588 N N . HIS A 1 191 ? -3.713 2.600 34.073 1.00 88.75 191 HIS A N 1
ATOM 1589 C CA . HIS A 1 191 ? -5.090 2.405 33.578 1.00 88.75 191 HIS A CA 1
ATOM 1590 C C . HIS A 1 191 ? -5.285 1.189 32.669 1.00 88.75 191 HIS A C 1
ATOM 1592 O O . HIS A 1 191 ? -6.416 0.886 32.313 1.00 88.75 191 HIS A O 1
ATOM 1598 N N . GLY A 1 192 ? -4.225 0.479 32.282 1.00 92.00 192 GLY A N 1
ATOM 1599 C CA . GLY A 1 192 ? -4.365 -0.802 31.590 1.00 92.00 192 GLY A CA 1
ATOM 1600 C C . GLY A 1 192 ? -5.105 -0.740 30.248 1.00 92.00 192 GLY A C 1
ATOM 1601 O O . GLY A 1 192 ? -5.762 -1.713 29.890 1.00 92.00 192 GLY A O 1
ATOM 1602 N N . ASN A 1 193 ? -5.041 0.388 29.525 1.00 95.19 193 ASN A N 1
ATOM 1603 C CA . ASN A 1 193 ? -5.839 0.666 28.317 1.00 95.19 193 ASN A CA 1
ATOM 1604 C C . ASN A 1 193 ? -7.362 0.666 28.552 1.00 95.19 193 ASN A C 1
ATOM 1606 O O . ASN A 1 193 ? -8.131 0.389 27.632 1.00 95.19 193 ASN A O 1
ATOM 1610 N N . LEU A 1 194 ? -7.805 0.954 29.777 1.00 97.19 194 LEU A N 1
ATOM 1611 C CA . LEU A 1 194 ? -9.213 1.139 30.130 1.00 97.19 194 LEU A CA 1
ATOM 1612 C C . LEU A 1 194 ? -9.581 2.617 30.334 1.00 97.19 194 LEU A C 1
ATOM 1614 O O . LEU A 1 194 ? -10.542 2.927 31.030 1.00 97.19 194 LEU A O 1
ATOM 1618 N N . ASP A 1 195 ? -8.813 3.534 29.749 1.00 96.88 195 ASP A N 1
ATOM 1619 C CA . ASP A 1 195 ? -9.156 4.949 29.624 1.00 96.88 195 ASP A CA 1
ATOM 1620 C C . ASP A 1 195 ? -9.948 5.203 28.332 1.00 96.88 195 ASP A C 1
ATOM 1622 O O . ASP A 1 195 ? -9.474 4.879 27.239 1.00 96.88 195 ASP A O 1
ATOM 1626 N N . PHE A 1 196 ? -11.137 5.794 28.456 1.00 98.06 196 PHE A N 1
ATOM 1627 C CA . PHE A 1 196 ? -12.081 6.000 27.352 1.00 98.06 196 PHE A CA 1
ATOM 1628 C C . PHE A 1 196 ? -12.473 7.465 27.222 1.00 98.06 196 PHE A C 1
ATOM 1630 O O . PHE A 1 196 ? -12.774 8.123 28.219 1.00 98.06 196 PHE A O 1
ATOM 1637 N N . PHE A 1 197 ? -12.481 7.962 25.989 1.00 98.12 197 PHE A N 1
ATOM 1638 C CA . PHE A 1 197 ? -12.809 9.353 25.662 1.00 98.12 197 PHE A CA 1
ATOM 1639 C C . PHE A 1 197 ? -14.167 9.485 24.965 1.00 98.12 197 PHE A C 1
ATOM 1641 O O . PHE A 1 197 ? -14.649 10.604 24.813 1.00 98.12 197 PHE A O 1
ATOM 1648 N N . GLY A 1 198 ? -14.795 8.365 24.591 1.00 97.94 198 GLY A N 1
ATOM 1649 C CA . GLY A 1 198 ? -16.180 8.339 24.111 1.00 97.94 198 GLY A CA 1
ATOM 1650 C C . GLY A 1 198 ? -16.332 8.427 22.597 1.00 97.94 198 GLY A C 1
ATOM 1651 O O . GLY A 1 198 ? -17.442 8.521 22.095 1.00 97.94 198 GLY A O 1
ATOM 1652 N N . GLY A 1 199 ? -15.237 8.391 21.837 1.00 98.50 199 GLY A N 1
ATOM 1653 C CA . GLY A 1 199 ? -15.345 8.392 20.384 1.00 98.50 199 GLY A CA 1
ATOM 1654 C C . GLY A 1 199 ? -16.015 7.125 19.834 1.00 98.50 199 GLY A C 1
ATOM 1655 O O . GLY A 1 199 ? -15.764 6.013 20.305 1.00 98.50 199 GLY A O 1
ATOM 1656 N N . ASP A 1 200 ? -16.864 7.283 18.819 1.00 98.50 200 ASP A N 1
ATOM 1657 C CA . ASP A 1 200 ? -17.741 6.212 18.338 1.00 98.50 200 ASP A CA 1
ATOM 1658 C C . ASP A 1 200 ? -18.024 6.289 16.819 1.00 98.50 200 ASP A C 1
ATOM 1660 O O . ASP A 1 200 ? -17.553 7.177 16.097 1.00 98.50 200 ASP A O 1
ATOM 1664 N N . LEU A 1 201 ? -18.796 5.328 16.294 1.00 97.75 201 LEU A N 1
ATOM 1665 C CA . LEU A 1 201 ? -19.155 5.296 14.870 1.00 97.75 201 LEU A CA 1
ATOM 1666 C C . LEU A 1 201 ? -20.113 6.428 14.465 1.00 97.75 201 LEU A C 1
ATOM 1668 O O . LEU A 1 201 ? -20.134 6.811 13.294 1.00 97.75 201 LEU A O 1
ATOM 1672 N N . ALA A 1 202 ? -20.916 6.956 15.393 1.00 96.69 202 ALA A N 1
ATOM 1673 C CA . ALA A 1 202 ? -21.808 8.077 15.117 1.00 96.69 202 ALA A CA 1
ATOM 1674 C C . ALA A 1 202 ? -21.008 9.374 14.935 1.00 96.69 202 ALA A C 1
ATOM 1676 O O . ALA A 1 202 ? -21.304 10.139 14.019 1.00 96.69 202 ALA A O 1
ATOM 1677 N N . GLY A 1 203 ? -19.957 9.584 15.727 1.00 97.50 203 GLY A N 1
ATOM 1678 C CA . GLY A 1 203 ? -19.032 10.702 15.597 1.00 97.50 203 GLY A CA 1
ATOM 1679 C C . GLY A 1 203 ? -18.268 10.638 14.281 1.00 97.50 203 GLY A C 1
ATOM 1680 O O . GLY A 1 203 ? -18.209 11.630 13.556 1.00 97.50 203 GLY A O 1
ATOM 1681 N N . ILE A 1 204 ? -17.796 9.450 13.883 1.00 96.75 204 ILE A N 1
ATOM 1682 C CA . ILE A 1 204 ? -17.219 9.247 12.541 1.00 96.75 204 ILE A CA 1
ATOM 1683 C C . ILE A 1 204 ? -18.227 9.639 11.453 1.00 96.75 204 ILE A C 1
ATOM 1685 O O . ILE A 1 204 ? -17.879 10.361 10.519 1.00 96.75 204 ILE A O 1
ATOM 1689 N N . GLN A 1 205 ? -19.493 9.231 11.594 1.00 94.19 205 GLN A N 1
ATOM 1690 C CA . GLN A 1 205 ? -20.549 9.582 10.643 1.00 94.19 205 GLN A CA 1
ATOM 1691 C C . GLN A 1 205 ? -20.823 11.098 10.575 1.00 94.19 205 GLN A C 1
ATOM 1693 O O . GLN A 1 205 ? -21.173 11.617 9.513 1.00 94.19 205 GLN A O 1
ATOM 1698 N N . GLN A 1 206 ? -20.690 11.817 11.688 1.00 95.12 206 GLN A N 1
ATOM 1699 C CA . GLN A 1 206 ? -20.886 13.268 11.745 1.00 95.12 206 GLN A CA 1
ATOM 1700 C C . GLN A 1 206 ? -19.732 14.035 11.082 1.00 95.12 206 GLN A C 1
ATOM 1702 O O . GLN A 1 206 ? -19.959 15.095 10.506 1.00 95.12 206 GLN A O 1
ATOM 1707 N N . GLN A 1 207 ? -18.519 13.475 11.093 1.00 95.50 207 GLN A N 1
ATOM 1708 C CA . GLN A 1 207 ? -17.317 14.093 10.521 1.00 95.50 207 GLN A CA 1
ATOM 1709 C C . GLN A 1 207 ? -17.035 13.688 9.065 1.00 95.50 207 GLN A C 1
ATOM 1711 O O . GLN A 1 207 ? -15.978 14.012 8.527 1.00 95.50 207 GLN A O 1
ATOM 1716 N N . ILE A 1 208 ? -17.967 13.006 8.389 1.00 91.69 208 ILE A N 1
ATOM 1717 C CA . ILE A 1 208 ? -17.783 12.608 6.983 1.00 91.69 208 ILE A CA 1
ATOM 1718 C C . ILE A 1 208 ? -17.516 13.826 6.096 1.00 91.69 208 ILE A C 1
ATOM 1720 O O . ILE A 1 208 ? -16.587 13.783 5.298 1.00 91.69 208 ILE A O 1
ATOM 1724 N N . CYS A 1 209 ? -18.268 14.919 6.261 1.00 91.19 209 CYS A N 1
ATOM 1725 C CA . CYS A 1 209 ? -18.059 16.128 5.459 1.00 91.19 209 CYS A CA 1
ATOM 1726 C C . CYS A 1 209 ? -16.644 16.696 5.644 1.00 91.19 209 CYS A C 1
ATOM 1728 O O . CYS A 1 209 ? -15.998 17.036 4.662 1.00 91.19 209 CYS A O 1
ATOM 1730 N N . TYR A 1 210 ? -16.127 16.718 6.878 1.00 94.81 210 TYR A N 1
ATOM 1731 C CA . TYR A 1 210 ? -14.750 17.137 7.162 1.00 94.81 210 TYR A CA 1
ATOM 1732 C C . TYR A 1 210 ? -13.720 16.265 6.423 1.00 94.81 210 TYR A C 1
ATOM 1734 O O . TYR A 1 210 ? -12.786 16.779 5.812 1.00 94.81 210 TYR A O 1
ATOM 1742 N N . LEU A 1 211 ? -13.905 14.942 6.443 1.00 93.88 211 LEU A N 1
ATOM 1743 C CA . LEU A 1 211 ? -13.013 14.002 5.757 1.00 93.88 211 LEU A CA 1
ATOM 1744 C C . LEU A 1 211 ? -13.054 14.203 4.233 1.00 93.88 211 LEU A C 1
ATOM 1746 O O . LEU A 1 211 ? -12.013 14.189 3.578 1.00 93.88 211 LEU A O 1
ATOM 1750 N N . GLN A 1 212 ? -14.241 14.456 3.680 1.00 90.88 212 GLN A N 1
ATOM 1751 C CA . GLN A 1 212 ? -14.425 14.759 2.259 1.00 90.88 212 GLN A CA 1
ATOM 1752 C C . GLN A 1 212 ? -13.768 16.086 1.861 1.00 90.88 212 GLN A C 1
ATOM 1754 O O . GLN A 1 212 ? -13.070 16.137 0.852 1.00 90.88 212 GLN A O 1
ATOM 1759 N N . GLU A 1 213 ? -13.929 17.140 2.664 1.00 94.75 213 GLU A N 1
ATOM 1760 C CA . GLU A 1 213 ? -13.274 18.438 2.450 1.00 94.75 213 GLU A CA 1
ATOM 1761 C C . GLU A 1 213 ? -11.743 18.330 2.489 1.00 94.75 213 GLU A C 1
ATOM 1763 O O . GLU A 1 213 ? -11.052 19.046 1.765 1.00 94.75 213 GLU A O 1
ATOM 1768 N N . LEU A 1 214 ? -11.205 17.400 3.286 1.00 96.19 214 LEU A N 1
ATOM 1769 C CA . LEU A 1 214 ? -9.774 17.092 3.326 1.00 96.19 214 LEU A CA 1
ATOM 1770 C C . LEU A 1 214 ? -9.281 16.348 2.065 1.00 96.19 214 LEU A C 1
ATOM 1772 O O . LEU A 1 214 ? -8.076 16.298 1.820 1.00 96.19 214 LEU A O 1
ATOM 1776 N N . GLY A 1 215 ? -10.185 15.777 1.263 1.00 93.44 215 GLY A N 1
ATOM 1777 C CA . GLY A 1 215 ? -9.866 14.959 0.087 1.00 93.44 215 GLY A CA 1
ATOM 1778 C C . GLY A 1 215 ? -9.605 13.481 0.398 1.00 93.44 215 GLY A C 1
ATOM 1779 O O . GLY A 1 215 ? -9.133 12.747 -0.468 1.00 93.44 215 GLY A O 1
ATOM 1780 N N . VAL A 1 216 ? -9.898 13.030 1.622 1.00 93.75 216 VAL A N 1
ATOM 1781 C CA . VAL A 1 216 ? -9.868 11.605 1.992 1.00 93.75 216 VAL A CA 1
ATOM 1782 C C . VAL A 1 216 ? -10.952 10.886 1.212 1.00 93.75 216 VAL A C 1
ATOM 1784 O O . VAL A 1 216 ? -12.037 11.431 1.094 1.00 93.75 216 VAL A O 1
ATOM 1787 N N . ASN A 1 217 ? -10.692 9.669 0.732 1.00 90.19 217 ASN A N 1
ATOM 1788 C CA . ASN A 1 217 ? -11.691 8.842 0.041 1.00 90.19 217 ASN A CA 1
ATOM 1789 C C . ASN A 1 217 ? -11.649 7.348 0.415 1.00 90.19 217 ASN A C 1
ATOM 1791 O O . ASN A 1 217 ? -12.264 6.515 -0.259 1.00 90.19 217 ASN A O 1
ATOM 1795 N N . ALA A 1 218 ? -10.912 7.019 1.479 1.00 92.62 218 ALA A N 1
ATOM 1796 C CA . ALA A 1 218 ? -10.884 5.702 2.094 1.00 92.62 218 ALA A CA 1
ATOM 1797 C C . ALA A 1 218 ? -10.651 5.818 3.605 1.00 92.62 218 ALA A C 1
ATOM 1799 O O . ALA A 1 218 ? -9.795 6.589 4.050 1.00 92.62 218 ALA A O 1
ATOM 1800 N N . LEU A 1 219 ? -11.378 5.033 4.402 1.00 94.12 219 LEU A N 1
ATOM 1801 C CA . LEU A 1 219 ? -11.171 4.972 5.852 1.00 94.12 219 LEU A CA 1
ATOM 1802 C C . LEU A 1 219 ? -10.543 3.652 6.276 1.00 94.12 219 LEU A C 1
ATOM 1804 O O . LEU A 1 219 ? -10.989 2.575 5.891 1.00 94.12 219 LEU A O 1
ATOM 1808 N N . TYR A 1 220 ? -9.540 3.742 7.147 1.00 96.75 220 TYR A N 1
ATOM 1809 C CA . TYR A 1 220 ? -8.996 2.594 7.860 1.00 96.75 220 TYR A CA 1
ATOM 1810 C C . TYR A 1 220 ? -9.295 2.736 9.351 1.00 96.75 220 TYR A C 1
ATOM 1812 O O . TYR A 1 220 ? -8.752 3.607 10.026 1.00 96.75 220 TYR A O 1
ATOM 1820 N N . LEU A 1 221 ? -10.176 1.890 9.878 1.00 97.81 221 LEU A N 1
ATOM 1821 C CA . LEU A 1 221 ? -10.512 1.905 11.299 1.00 97.81 221 LEU A CA 1
ATOM 1822 C C . LEU A 1 221 ? -9.593 0.949 12.065 1.00 97.81 221 LEU A C 1
ATOM 1824 O O . LEU A 1 221 ? -9.429 -0.211 11.682 1.00 97.81 221 LEU A O 1
ATOM 1828 N N . ASN A 1 222 ? -9.056 1.409 13.196 1.00 98.56 222 ASN A N 1
ATOM 1829 C CA . ASN A 1 222 ? -8.618 0.498 14.254 1.00 98.56 222 ASN A CA 1
ATOM 1830 C C . ASN A 1 222 ? -9.802 -0.390 14.717 1.00 98.56 222 ASN A C 1
ATOM 1832 O O . ASN A 1 222 ? -10.951 -0.073 14.405 1.00 98.56 222 ASN A O 1
ATOM 1836 N N . PRO A 1 223 ? -9.560 -1.505 15.434 1.00 98.56 223 PRO A N 1
ATOM 1837 C CA . PRO A 1 223 ? -10.598 -2.491 15.728 1.00 98.56 223 PRO A CA 1
ATOM 1838 C C . PRO A 1 223 ? -11.863 -1.899 16.362 1.00 98.56 223 PRO A C 1
ATOM 1840 O O . PRO A 1 223 ? -11.803 -1.100 17.293 1.00 98.56 223 PRO A O 1
ATOM 1843 N N . ILE A 1 224 ? -13.018 -2.327 15.848 1.00 98.44 224 ILE A N 1
ATOM 1844 C CA . ILE A 1 224 ? -14.352 -1.846 16.256 1.00 98.44 224 ILE A CA 1
ATOM 1845 C C . ILE A 1 224 ? -15.235 -2.934 16.878 1.00 98.44 224 ILE A C 1
ATOM 1847 O O . ILE A 1 224 ? -16.370 -2.664 17.277 1.00 98.44 224 ILE A O 1
ATOM 1851 N N . PHE A 1 225 ? -14.741 -4.170 16.922 1.00 98.62 225 PHE A N 1
ATOM 1852 C CA . PHE A 1 225 ? -15.475 -5.313 17.455 1.00 98.62 225 PHE A CA 1
ATOM 1853 C C . PHE A 1 225 ? -15.463 -5.329 18.982 1.00 98.62 225 PHE A C 1
ATOM 1855 O O . PHE A 1 225 ? -14.618 -4.689 19.605 1.00 98.62 225 PHE A O 1
ATOM 1862 N N . GLU A 1 226 ? -16.412 -6.050 19.574 1.00 98.50 226 GLU A N 1
ATOM 1863 C CA . GLU A 1 226 ? -16.595 -6.124 21.020 1.00 98.50 226 GLU A CA 1
ATOM 1864 C C . GLU A 1 226 ? -15.309 -6.582 21.713 1.00 98.50 226 GLU A C 1
ATOM 1866 O O . GLU A 1 226 ? -14.808 -7.682 21.473 1.00 98.50 226 GLU A O 1
ATOM 1871 N N . ALA A 1 227 ? -14.776 -5.718 22.575 1.00 98.00 227 ALA A N 1
ATOM 1872 C CA . ALA A 1 227 ? -13.531 -5.932 23.300 1.00 98.00 227 ALA A CA 1
ATOM 1873 C C . ALA A 1 227 ? -13.482 -5.043 24.549 1.00 98.00 227 ALA A C 1
ATOM 1875 O O . ALA A 1 227 ? -14.165 -4.023 24.634 1.00 98.00 227 ALA A O 1
ATOM 1876 N N . ARG A 1 228 ? -12.654 -5.410 25.530 1.00 96.94 228 ARG A N 1
ATOM 1877 C C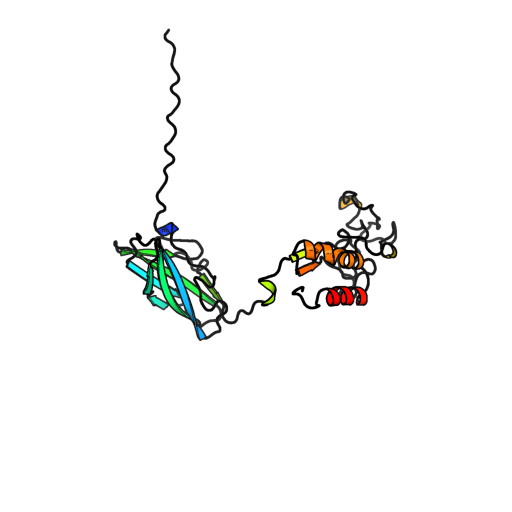A . ARG A 1 228 ? -12.624 -4.706 26.822 1.00 96.94 228 ARG A CA 1
ATOM 1878 C C . ARG A 1 228 ? -11.698 -3.498 26.838 1.00 96.94 228 ARG A C 1
ATOM 1880 O O . ARG A 1 228 ? -11.977 -2.561 27.577 1.00 96.94 228 ARG A O 1
ATOM 1887 N N . SER A 1 229 ? -10.609 -3.504 26.076 1.00 97.25 229 SER A N 1
ATOM 1888 C CA . SER A 1 229 ? -9.699 -2.355 26.008 1.00 97.25 229 SER A CA 1
ATOM 1889 C C . SER A 1 229 ? -10.248 -1.204 25.151 1.00 97.25 229 SER A C 1
ATOM 1891 O O . SER A 1 229 ? -11.200 -1.366 24.380 1.00 97.25 229 SER A O 1
ATOM 1893 N N . ASN A 1 230 ? -9.615 -0.034 25.247 1.00 97.19 230 ASN A N 1
ATOM 1894 C CA . ASN A 1 230 ? -9.875 1.107 24.366 1.00 97.19 230 ASN A CA 1
ATOM 1895 C C . ASN A 1 230 ? -9.400 0.889 22.917 1.00 97.19 230 ASN A C 1
ATOM 1897 O O . ASN A 1 230 ? -9.995 1.438 21.995 1.00 97.19 230 ASN A O 1
ATOM 1901 N N . HIS A 1 231 ? -8.375 0.057 22.698 1.00 96.62 231 HIS A N 1
ATOM 1902 C CA . HIS A 1 231 ? -7.819 -0.237 21.372 1.00 96.62 231 HIS A CA 1
ATOM 1903 C C . HIS A 1 231 ? -8.470 -1.444 20.688 1.00 96.62 231 HIS A C 1
ATOM 1905 O O . HIS A 1 231 ? -8.310 -1.622 19.482 1.00 96.62 231 HIS A O 1
ATOM 1911 N N . LYS A 1 232 ? -9.162 -2.291 21.457 1.00 98.19 232 LYS A N 1
ATOM 1912 C CA . LYS A 1 232 ? -9.984 -3.418 20.992 1.00 98.19 232 LYS A CA 1
ATOM 1913 C C . LYS A 1 232 ? -9.257 -4.496 20.174 1.00 98.19 232 LYS A C 1
ATOM 1915 O O . LYS A 1 232 ? -9.877 -5.256 19.437 1.00 98.19 232 LYS A O 1
ATOM 1920 N N . TYR A 1 233 ? -7.938 -4.613 20.341 1.00 97.44 233 TYR A N 1
ATOM 1921 C CA . TYR A 1 233 ? -7.128 -5.703 19.754 1.00 97.44 233 TYR A CA 1
ATOM 1922 C C . TYR A 1 233 ? -7.197 -7.007 20.570 1.00 97.44 233 TYR A C 1
ATOM 1924 O O . TYR A 1 233 ? -6.573 -8.001 20.210 1.00 97.44 233 TYR A O 1
ATOM 1932 N N . ASP A 1 234 ? -7.967 -7.006 21.654 1.00 96.31 234 ASP A N 1
ATOM 1933 C CA . ASP A 1 234 ? -8.310 -8.132 22.519 1.00 96.31 234 ASP A CA 1
ATOM 1934 C C . ASP A 1 234 ? -9.793 -8.529 22.338 1.00 96.31 234 ASP A C 1
ATOM 1936 O O . ASP A 1 234 ? -10.593 -8.395 23.269 1.00 96.31 234 ASP A O 1
ATOM 1940 N N . PRO A 1 235 ? -10.194 -8.966 21.128 1.00 95.81 235 PRO A N 1
ATOM 1941 C CA . PRO A 1 235 ? -11.592 -9.178 20.786 1.00 95.81 235 PRO A CA 1
ATOM 1942 C C . PRO A 1 235 ? -12.214 -10.288 21.628 1.00 95.81 235 PRO A C 1
ATOM 1944 O O . PRO A 1 235 ? -11.650 -11.370 21.801 1.00 95.81 235 PRO A O 1
ATOM 1947 N N . VAL A 1 236 ? -13.418 -10.004 22.110 1.00 97.25 236 VAL A N 1
ATOM 1948 C CA . VAL A 1 236 ? -14.313 -10.954 22.771 1.00 97.25 236 VAL A CA 1
ATOM 1949 C C . VAL A 1 236 ? -15.245 -11.591 21.742 1.00 97.25 236 VAL A C 1
ATOM 1951 O O . VAL A 1 236 ? -15.460 -12.799 21.792 1.00 97.25 236 VAL A O 1
ATOM 1954 N N . ASP A 1 237 ? -15.760 -10.801 20.794 1.00 97.94 237 ASP A N 1
ATOM 1955 C CA . ASP A 1 237 ? -16.634 -11.283 19.721 1.00 97.94 237 ASP A CA 1
ATOM 1956 C C . ASP A 1 237 ? -16.419 -10.492 18.419 1.00 97.94 237 ASP A C 1
ATOM 1958 O O . ASP A 1 237 ? -16.746 -9.311 18.325 1.00 97.94 237 ASP A O 1
ATOM 1962 N N . TYR A 1 238 ? -15.900 -11.162 17.386 1.00 98.00 238 TYR A N 1
ATOM 1963 C CA . TYR A 1 238 ? -15.681 -10.581 16.055 1.00 98.00 238 TYR A CA 1
ATOM 1964 C C . TYR A 1 238 ? -16.976 -10.333 15.266 1.00 98.00 238 TYR A C 1
ATOM 1966 O O . TYR A 1 238 ? -16.958 -9.601 14.278 1.00 98.00 238 TYR A O 1
ATOM 1974 N N . PHE A 1 239 ? -18.101 -10.939 15.656 1.00 97.81 239 PHE A N 1
ATOM 1975 C CA . PHE A 1 239 ? -19.379 -10.797 14.953 1.00 97.81 239 PHE A CA 1
ATOM 1976 C C . PHE A 1 239 ? -20.213 -9.621 15.459 1.00 97.81 239 PHE A C 1
ATOM 1978 O O . PHE A 1 239 ? -21.290 -9.346 14.917 1.00 97.81 239 PHE A O 1
ATOM 1985 N N . LYS A 1 240 ? -19.731 -8.904 16.476 1.00 98.38 240 LYS A N 1
ATOM 1986 C CA . LYS A 1 240 ? -20.473 -7.838 17.135 1.00 98.38 240 LYS A CA 1
ATOM 1987 C C . LYS A 1 240 ? -19.633 -6.573 17.250 1.00 98.38 240 LYS A C 1
ATOM 1989 O O . LYS A 1 240 ? -18.511 -6.596 17.740 1.00 98.38 240 LYS A O 1
ATOM 1994 N N . ILE A 1 241 ? -20.197 -5.454 16.801 1.00 98.50 241 ILE A N 1
ATOM 1995 C CA . ILE A 1 241 ? -19.647 -4.121 17.061 1.00 98.50 241 ILE A CA 1
ATOM 1996 C C . ILE A 1 241 ? -19.711 -3.846 18.559 1.00 98.50 241 ILE A C 1
ATOM 1998 O O . ILE A 1 241 ? -20.729 -4.128 19.198 1.00 98.50 241 ILE A O 1
ATOM 2002 N N . ASP A 1 242 ? -18.642 -3.267 19.098 1.00 98.56 242 ASP A N 1
ATOM 2003 C CA . ASP A 1 242 ? -18.597 -2.893 20.502 1.00 98.56 242 ASP A CA 1
ATOM 2004 C C . ASP A 1 242 ? -19.761 -1.965 20.862 1.00 98.56 242 ASP A C 1
ATOM 2006 O O . ASP A 1 242 ? -20.045 -0.988 20.162 1.00 98.56 242 ASP A O 1
ATOM 2010 N N . ALA A 1 243 ? -20.447 -2.270 21.963 1.00 97.88 243 ALA A N 1
ATOM 2011 C CA . ALA A 1 243 ? -21.648 -1.548 22.362 1.00 97.88 243 ALA A CA 1
ATOM 2012 C C . ALA A 1 243 ? -21.399 -0.048 22.602 1.00 97.88 243 ALA A C 1
ATOM 2014 O O . ALA A 1 243 ? -22.338 0.736 22.412 1.00 97.88 243 ALA A O 1
ATOM 2015 N N . HIS A 1 244 ? -20.163 0.326 22.963 1.00 98.31 244 HIS A N 1
ATOM 2016 C CA . HIS A 1 244 ? -19.735 1.709 23.180 1.00 98.31 244 HIS A CA 1
ATOM 2017 C C . HIS A 1 244 ? -19.391 2.435 21.874 1.00 98.31 244 HIS A C 1
ATOM 2019 O O . HIS A 1 244 ? -19.443 3.652 21.821 1.00 98.31 244 HIS A O 1
ATOM 2025 N N . PHE A 1 245 ? -19.097 1.706 20.792 1.00 98.38 245 PHE A N 1
ATOM 2026 C CA . PHE A 1 245 ? -18.912 2.297 19.461 1.00 98.38 245 PHE A CA 1
ATOM 2027 C C . PHE A 1 245 ? -20.202 2.337 18.639 1.00 98.38 245 PHE A C 1
ATOM 2029 O O . PHE A 1 245 ? -20.315 3.130 17.705 1.00 98.38 245 PHE A O 1
ATOM 2036 N N . GLY A 1 246 ? -21.184 1.483 18.947 1.00 97.50 246 GLY A N 1
ATOM 2037 C CA . GLY A 1 246 ? -22.492 1.521 18.305 1.00 97.50 246 GLY A CA 1
ATOM 2038 C C . GLY A 1 246 ? -23.165 0.156 18.202 1.00 97.50 246 GLY A C 1
ATOM 2039 O O . GLY A 1 246 ? -23.431 -0.505 19.202 1.00 97.50 246 GLY A O 1
ATOM 2040 N N . THR A 1 247 ? -23.555 -0.218 16.982 1.00 97.62 247 THR A N 1
ATOM 2041 C CA . THR A 1 247 ? -24.230 -1.488 16.660 1.00 97.62 247 THR A CA 1
ATOM 2042 C C . THR A 1 247 ? -23.844 -1.941 15.254 1.00 97.62 247 THR A C 1
ATOM 2044 O O . THR A 1 247 ? -23.486 -1.106 14.423 1.00 97.62 247 THR A O 1
ATOM 2047 N N . ASN A 1 248 ? -24.016 -3.228 14.932 1.00 98.12 248 ASN A N 1
ATOM 2048 C CA . ASN A 1 248 ? -23.811 -3.739 13.569 1.00 98.12 248 ASN A CA 1
ATOM 2049 C C . ASN A 1 248 ? -24.666 -2.984 12.536 1.00 98.12 248 ASN A C 1
ATOM 2051 O O . ASN A 1 248 ? -24.188 -2.653 11.456 1.00 98.12 248 ASN A O 1
ATOM 2055 N N . ALA A 1 249 ? -25.915 -2.653 12.883 1.00 96.44 249 ALA A N 1
ATOM 2056 C CA . ALA A 1 249 ? -26.786 -1.855 12.021 1.00 96.44 249 ALA A CA 1
ATOM 2057 C C . ALA A 1 249 ? -26.277 -0.411 11.854 1.00 96.44 249 ALA A C 1
ATOM 2059 O O . ALA A 1 249 ? -26.422 0.171 10.783 1.00 96.44 249 ALA A O 1
ATOM 2060 N N . GLY A 1 250 ? -25.680 0.172 12.899 1.00 93.62 250 GLY A N 1
ATOM 2061 C CA . GLY A 1 250 ? -25.006 1.471 12.831 1.00 93.62 250 GLY A CA 1
ATOM 2062 C C . GLY A 1 250 ? -23.800 1.448 11.899 1.00 93.62 250 GLY A C 1
ATOM 2063 O O . GLY A 1 250 ? -23.699 2.296 11.019 1.00 93.62 250 GLY A O 1
ATOM 2064 N N . PHE A 1 251 ? -22.953 0.429 12.020 1.00 95.75 251 PHE A N 1
ATOM 2065 C CA . PHE A 1 251 ? -21.808 0.244 11.133 1.00 95.75 251 PHE A CA 1
ATOM 2066 C C . PHE A 1 251 ? -22.230 0.030 9.672 1.00 95.75 251 PHE A C 1
ATOM 2068 O O . PHE A 1 251 ? -21.699 0.680 8.777 1.00 95.75 251 PHE A O 1
ATOM 2075 N N . ALA A 1 252 ? -23.257 -0.787 9.420 1.00 93.81 252 ALA A N 1
ATOM 2076 C CA . ALA A 1 252 ? -23.800 -0.972 8.074 1.00 93.81 252 ALA A CA 1
ATOM 2077 C C . ALA A 1 252 ? -24.326 0.342 7.462 1.00 93.81 252 ALA A C 1
ATOM 2079 O O . ALA A 1 252 ? -24.144 0.580 6.270 1.00 93.81 252 ALA A O 1
ATOM 2080 N N . ARG A 1 253 ? -24.943 1.221 8.268 1.00 89.94 253 ARG A N 1
ATOM 2081 C CA . ARG A 1 253 ? -25.358 2.561 7.813 1.00 89.94 253 ARG A CA 1
ATOM 2082 C C . ARG A 1 253 ? -24.169 3.460 7.488 1.00 89.94 253 ARG A C 1
ATOM 2084 O O . ARG A 1 253 ? -24.243 4.184 6.498 1.00 89.94 253 ARG A O 1
ATOM 2091 N N . LEU A 1 254 ? -23.105 3.410 8.295 1.00 90.31 254 LEU A N 1
ATOM 2092 C CA . LEU A 1 254 ? -21.872 4.151 8.031 1.00 90.31 254 LEU A CA 1
ATOM 2093 C C . LEU A 1 254 ? -21.281 3.737 6.678 1.00 90.31 254 LEU A C 1
ATOM 2095 O O . LEU A 1 254 ? -21.059 4.605 5.841 1.00 90.31 254 LEU A O 1
ATOM 2099 N N . ILE A 1 255 ? -21.143 2.427 6.435 1.00 90.38 255 ILE A N 1
ATOM 2100 C CA . ILE A 1 255 ? -20.669 1.878 5.154 1.00 90.38 255 ILE A CA 1
ATOM 2101 C C . ILE A 1 255 ? -21.574 2.332 4.008 1.00 90.38 255 ILE A C 1
ATOM 2103 O O . ILE A 1 255 ? -21.096 2.913 3.044 1.00 90.38 255 ILE A O 1
ATOM 2107 N N . TYR A 1 256 ? -22.893 2.141 4.121 1.00 83.19 256 TYR A N 1
ATOM 2108 C CA . TYR A 1 256 ? -23.825 2.503 3.048 1.00 83.19 256 TYR A CA 1
ATOM 2109 C C . TYR A 1 256 ? -23.763 3.994 2.683 1.00 83.19 256 TYR A C 1
ATOM 2111 O O . TYR A 1 256 ? -23.846 4.351 1.511 1.00 83.19 256 TYR A O 1
ATOM 2119 N N . ARG A 1 257 ? -23.595 4.874 3.678 1.00 72.81 257 ARG A N 1
ATOM 2120 C CA . ARG A 1 257 ? -23.433 6.315 3.446 1.00 72.81 257 ARG A CA 1
ATOM 2121 C C . ARG A 1 257 ? -22.083 6.659 2.811 1.00 72.81 257 ARG A C 1
ATOM 2123 O O . ARG A 1 257 ? -22.015 7.647 2.090 1.00 72.81 257 ARG A O 1
ATOM 2130 N N . TYR A 1 258 ? -21.058 5.847 3.059 1.00 68.38 258 TYR A N 1
ATOM 2131 C CA . TYR A 1 258 ? -19.742 5.954 2.430 1.00 68.38 258 TYR A CA 1
ATOM 2132 C C . TYR A 1 258 ? -19.715 5.395 0.998 1.00 68.38 258 TYR A C 1
ATOM 2134 O O . TYR A 1 258 ? -18.969 5.896 0.174 1.00 68.38 258 TYR A O 1
ATOM 2142 N N . SER A 1 259 ? -20.545 4.401 0.666 1.00 65.50 259 SER A N 1
ATOM 2143 C CA . SER A 1 259 ? -20.492 3.691 -0.625 1.00 65.50 259 SER A CA 1
ATOM 2144 C C . SER A 1 259 ? -21.402 4.252 -1.740 1.00 65.50 259 SER A C 1
ATOM 2146 O O . SER A 1 259 ? -21.549 3.611 -2.781 1.00 65.50 259 SER A O 1
ATOM 2148 N N . LEU A 1 260 ? -22.042 5.415 -1.561 1.00 53.91 260 LEU A N 1
ATOM 2149 C CA . LEU A 1 260 ? -22.904 6.067 -2.571 1.00 53.91 260 LEU A CA 1
ATOM 2150 C C . LEU A 1 260 ? -22.164 7.206 -3.318 1.00 53.91 260 LEU A C 1
ATOM 2152 O O . LEU A 1 260 ? -21.162 7.715 -2.827 1.00 53.91 260 LEU A O 1
ATOM 2156 N N . PRO A 1 261 ? -22.569 7.560 -4.554 1.00 49.69 261 PRO A N 1
ATOM 2157 C CA . PRO A 1 261 ? -21.754 7.330 -5.745 1.00 49.69 261 PRO A CA 1
ATOM 2158 C C . PRO A 1 261 ? -20.837 8.504 -6.107 1.00 49.69 261 PRO A C 1
ATOM 2160 O O . PRO A 1 261 ? -21.082 9.153 -7.109 1.00 49.69 261 PRO A O 1
ATOM 2163 N N . GLU A 1 262 ? -19.757 8.736 -5.358 1.00 45.81 262 GLU A N 1
ATOM 2164 C CA . GLU A 1 262 ? -18.600 9.529 -5.828 1.00 45.81 262 GLU A CA 1
ATOM 2165 C C . GLU A 1 262 ? -17.275 9.001 -5.249 1.00 45.81 262 GLU A C 1
ATOM 2167 O O . GLU A 1 262 ? -16.485 9.732 -4.665 1.00 45.81 262 GLU A O 1
ATOM 2172 N N . GLY A 1 263 ? -17.013 7.700 -5.407 1.00 51.53 263 GLY A N 1
ATOM 2173 C CA . GLY A 1 263 ? -15.663 7.162 -5.226 1.00 51.53 263 GLY A CA 1
ATOM 2174 C C . GLY A 1 263 ? -15.152 7.156 -3.787 1.00 51.53 263 GLY A C 1
ATOM 2175 O O . GLY A 1 263 ? -14.008 7.534 -3.574 1.00 51.53 263 GLY A O 1
ATOM 2176 N N . PHE A 1 264 ? -15.949 6.686 -2.828 1.00 54.78 264 PHE A N 1
ATOM 2177 C CA . PHE A 1 264 ? -15.521 6.408 -1.454 1.00 54.78 264 PHE A CA 1
ATOM 2178 C C . PHE A 1 264 ? -15.698 4.912 -1.151 1.00 54.78 264 PHE A C 1
ATOM 2180 O O . PHE A 1 264 ? -16.720 4.323 -1.515 1.00 54.78 264 PHE A O 1
ATOM 2187 N N . VAL A 1 265 ? -14.681 4.295 -0.534 1.00 54.53 265 VAL A N 1
ATOM 2188 C CA . VAL A 1 265 ? -14.666 2.878 -0.107 1.00 54.53 265 VAL A CA 1
ATOM 2189 C C . VAL A 1 265 ? -14.294 2.787 1.364 1.00 54.53 265 VAL A C 1
ATOM 2191 O O . VAL A 1 265 ? -13.317 3.458 1.766 1.00 54.53 265 VAL A O 1
#

Foldseek 3Di:
DDDDDDDDDDPPPPPPPDPAQQVQKDWDLDPVAWPPSAAAAFDKIKGKIKTFPPHQWPW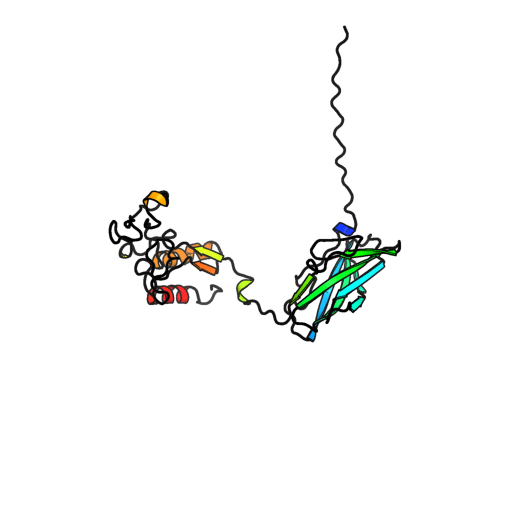KWKWKQPPNRTDIWTWDFPDDDPTITMIITIDTRNDQKIFMWMWTAGPVRQIWIQFQVGIDSDDDDSPRTHIDGHRDDDDPLPPQADEDEDLQQQQFQQDQVLWDDFQNDDDPRAGADEDDHPDDDDDCVHHVQNYGPQGALRRVLVCPVVCVVVVGQEYHYQDQAADRGSRCPHHPDPVFGHSSRPTPVSVVVSVVVSVPPDSHD

Sequence (265 aa):
MPCLTFIPPSPQRVNHMIPTWQNSLHSDGTSLFLSPNYPQLGEDVTVKLRVFKTNPIWRIWVRTIPDGEPLFYDMTCLATDAIFEWWQTEIRLDAPLVNYRFLLEDDQHQRWHYNQAGCWAHEPPDDADFKIIAGYHPPAWLHDRIFYQIFPDRFCDGDPAKNVREGEYTYLGYTTSTRNWGDPPPKWATHGNLDFFGGDLAGIQQQICYLQELGVNALYLNPIFEARSNHKYDPVDYFKIDAHFGTNAGFARLIYRYSLPEGFV

Radius of gyration: 29.88 Å; chains: 1; bounding box: 86×63×67 Å